Protein AF-A0A0G1UMA5-F1 (afdb_monomer_lite)

Structure (mmCIF, N/CA/C/O backbone):
data_AF-A0A0G1UMA5-F1
#
_entry.id   AF-A0A0G1UMA5-F1
#
loop_
_atom_site.group_PDB
_atom_site.id
_atom_site.type_symbol
_atom_site.label_atom_id
_atom_site.label_alt_id
_atom_site.label_comp_id
_atom_site.label_asym_id
_atom_site.label_entity_id
_atom_site.label_seq_id
_atom_site.pdbx_PDB_ins_code
_atom_site.Cartn_x
_atom_site.Cartn_y
_atom_site.Cartn_z
_atom_site.occupancy
_atom_site.B_iso_or_equiv
_atom_site.auth_seq_id
_atom_site.auth_comp_id
_atom_site.auth_asym_id
_atom_site.auth_atom_id
_atom_site.pdbx_PDB_model_num
ATOM 1 N N . MET A 1 1 ? 15.317 27.924 -27.117 1.00 41.06 1 MET A N 1
ATOM 2 C CA . MET A 1 1 ? 14.094 28.362 -26.403 1.00 41.06 1 MET A CA 1
ATOM 3 C C . MET A 1 1 ? 12.791 27.811 -27.018 1.00 41.06 1 MET A C 1
ATOM 5 O O . MET A 1 1 ? 11.734 28.338 -26.715 1.00 41.06 1 MET A O 1
ATOM 9 N N . ALA A 1 2 ? 12.830 26.722 -27.807 1.00 35.00 2 ALA A N 1
ATOM 10 C CA . ALA A 1 2 ? 11.660 26.178 -28.520 1.00 35.00 2 ALA A CA 1
ATOM 11 C C . ALA A 1 2 ? 11.118 24.842 -27.961 1.00 35.00 2 ALA A C 1
ATOM 13 O O . ALA A 1 2 ? 10.108 24.346 -28.437 1.00 35.00 2 ALA A O 1
ATOM 14 N N . MET A 1 3 ? 11.747 24.255 -26.933 1.00 29.28 3 MET A N 1
ATOM 15 C CA . MET A 1 3 ? 11.287 22.970 -26.385 1.00 29.28 3 MET A CA 1
ATOM 16 C C . MET A 1 3 ? 10.059 23.084 -25.473 1.00 29.28 3 MET A C 1
ATOM 18 O O . MET A 1 3 ? 9.336 22.110 -25.362 1.00 29.28 3 MET A O 1
ATOM 22 N N . ARG A 1 4 ? 9.771 24.233 -24.840 1.00 32.47 4 ARG A N 1
ATOM 23 C CA . ARG A 1 4 ? 8.642 24.334 -23.887 1.00 32.47 4 ARG A CA 1
ATOM 24 C C . ARG A 1 4 ? 7.258 24.186 -24.539 1.00 32.47 4 ARG A C 1
ATOM 26 O O . ARG A 1 4 ? 6.395 23.582 -23.924 1.00 32.47 4 ARG A O 1
ATOM 33 N N . GLY A 1 5 ? 7.069 24.661 -25.775 1.00 30.77 5 GLY A N 1
ATOM 34 C CA . GLY A 1 5 ? 5.764 24.600 -26.455 1.00 30.77 5 GLY A CA 1
ATOM 35 C C . GLY A 1 5 ? 5.345 23.188 -26.877 1.00 30.77 5 GLY A C 1
ATOM 36 O O . GLY A 1 5 ? 4.182 22.831 -26.739 1.00 30.77 5 GLY A O 1
ATOM 37 N N . TYR A 1 6 ? 6.306 22.359 -27.298 1.00 34.22 6 TYR A N 1
ATOM 38 C CA . TYR A 1 6 ? 6.036 20.989 -27.752 1.00 34.22 6 TYR A CA 1
ATOM 39 C C . TYR A 1 6 ? 5.605 20.070 -26.600 1.00 34.22 6 TYR A C 1
ATOM 41 O O . TYR A 1 6 ? 4.772 19.189 -26.783 1.00 34.22 6 TYR A O 1
ATOM 49 N N . TRP A 1 7 ? 6.136 20.301 -25.394 1.00 34.81 7 TRP A N 1
ATOM 50 C CA . TRP A 1 7 ? 5.717 19.571 -24.198 1.00 34.81 7 TRP A CA 1
ATOM 51 C C . TRP A 1 7 ? 4.289 19.938 -23.790 1.00 34.81 7 TRP A C 1
ATOM 53 O O . TRP A 1 7 ? 3.511 19.040 -23.491 1.00 34.81 7 TRP A O 1
ATOM 63 N N . ASP A 1 8 ? 3.913 21.217 -23.830 1.00 38.97 8 ASP A N 1
ATOM 64 C CA . ASP A 1 8 ? 2.574 21.657 -23.421 1.00 38.97 8 ASP A CA 1
ATOM 65 C C . ASP A 1 8 ? 1.468 21.200 -24.394 1.00 38.97 8 ASP A C 1
ATOM 67 O O . ASP A 1 8 ? 0.376 20.849 -23.945 1.00 38.97 8 ASP A O 1
ATOM 71 N N . GLU A 1 9 ? 1.736 21.143 -25.704 1.00 39.34 9 GLU A N 1
ATOM 72 C CA . GLU A 1 9 ? 0.816 20.552 -26.694 1.00 39.34 9 GLU A CA 1
ATOM 73 C C . GLU A 1 9 ? 0.732 19.026 -26.574 1.00 39.34 9 GLU A C 1
ATOM 75 O O . GLU A 1 9 ? -0.365 18.477 -26.536 1.00 39.34 9 GLU A O 1
ATOM 80 N N . PHE A 1 10 ? 1.866 18.341 -26.397 1.00 41.22 10 PHE A N 1
ATOM 81 C CA . PHE A 1 10 ? 1.908 16.892 -26.178 1.00 41.22 10 PHE A CA 1
ATOM 82 C C . PHE A 1 10 ? 1.135 16.463 -24.921 1.00 41.22 10 PHE A C 1
ATOM 84 O O . PHE A 1 10 ? 0.401 15.473 -24.943 1.00 41.22 10 PHE A O 1
ATOM 91 N N . TRP A 1 11 ? 1.245 17.233 -23.831 1.00 39.75 11 TRP A N 1
ATOM 92 C CA . TRP A 1 11 ? 0.445 17.015 -22.627 1.00 39.75 11 TRP A CA 1
ATOM 93 C C . TRP A 1 11 ? -1.041 17.254 -22.884 1.00 39.75 11 TRP A C 1
ATOM 95 O O . TRP A 1 11 ? -1.849 16.463 -22.413 1.00 39.75 11 TRP A O 1
ATOM 105 N N . ARG A 1 12 ? -1.427 18.289 -23.641 1.00 41.66 12 ARG A N 1
ATOM 106 C CA . ARG A 1 12 ? -2.840 18.545 -23.976 1.00 41.66 12 ARG A CA 1
ATOM 107 C C . ARG A 1 12 ? -3.457 17.427 -24.813 1.00 41.66 12 ARG A C 1
ATOM 109 O O . ARG A 1 12 ? -4.600 17.072 -24.545 1.00 41.66 12 ARG A O 1
ATOM 116 N N . GLU A 1 13 ? -2.711 16.846 -25.749 1.00 38.59 13 GLU A N 1
ATOM 117 C CA . GLU A 1 13 ? -3.180 15.732 -26.584 1.00 38.59 13 GLU A CA 1
ATOM 118 C C . GLU A 1 13 ? -3.369 14.445 -25.749 1.00 38.59 13 GLU A C 1
ATOM 120 O O . GLU A 1 13 ? -4.444 13.848 -25.765 1.00 38.59 13 GLU A O 1
ATOM 125 N N . LEU A 1 14 ? -2.392 14.082 -24.902 1.00 38.00 14 LEU A N 1
ATOM 126 C CA . LEU A 1 14 ? -2.496 12.955 -23.950 1.00 38.00 14 LEU A CA 1
ATOM 127 C C . LEU A 1 14 ? -3.600 13.154 -22.894 1.00 38.00 14 LEU A C 1
ATOM 129 O O . LEU A 1 14 ? -4.243 12.204 -22.450 1.00 38.00 14 LEU A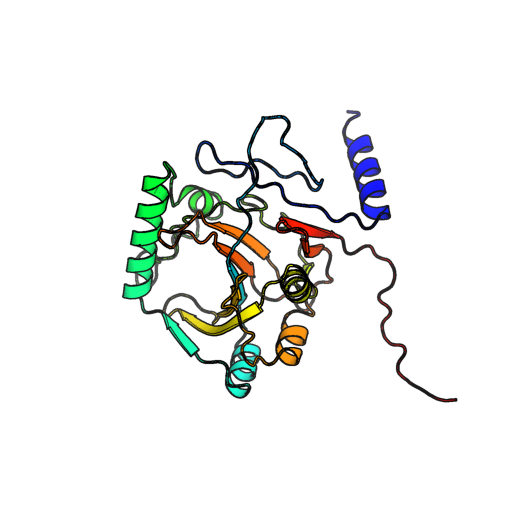 O 1
ATOM 133 N N . LEU A 1 15 ? -3.844 14.400 -22.481 1.00 40.75 15 LEU A N 1
ATOM 134 C CA . LEU A 1 15 ? -4.927 14.762 -21.565 1.00 40.75 15 LEU A CA 1
ATOM 135 C C . LEU A 1 15 ? -6.309 14.726 -22.232 1.00 40.75 15 LEU A C 1
ATOM 137 O O . LEU A 1 15 ? -7.307 14.708 -21.519 1.00 40.75 15 LEU A O 1
ATOM 141 N N . ARG A 1 16 ? -6.395 14.708 -23.567 1.00 37.47 16 ARG A N 1
ATOM 142 C CA . ARG A 1 16 ? -7.661 14.693 -24.312 1.00 37.47 16 ARG A CA 1
ATOM 143 C C . ARG A 1 16 ? -8.195 13.275 -24.552 1.00 37.47 16 ARG A C 1
ATOM 145 O O . ARG A 1 16 ? -9.399 13.109 -24.722 1.00 37.47 16 ARG A O 1
ATOM 152 N N . GLU A 1 17 ? -7.335 12.257 -24.498 1.00 39.19 17 GLU A N 1
ATOM 153 C CA . GLU A 1 17 ? -7.682 10.867 -24.847 1.00 39.19 17 GLU A CA 1
ATOM 154 C C . GLU A 1 17 ? -7.929 9.929 -23.648 1.00 39.19 17 GLU A C 1
ATOM 156 O O . GLU A 1 17 ? -8.165 8.735 -23.827 1.00 39.19 17 GLU A O 1
ATOM 161 N N . GLY A 1 18 ? -7.905 10.422 -22.403 1.00 38.03 18 GLY A N 1
ATOM 162 C CA . GLY A 1 18 ? -8.118 9.557 -21.229 1.00 38.03 18 GLY A CA 1
ATOM 163 C C . GLY A 1 18 ? -7.013 8.516 -21.039 1.00 38.03 18 GLY A C 1
ATOM 164 O O . GLY A 1 18 ? -7.257 7.450 -20.463 1.00 38.03 18 GLY A O 1
ATOM 165 N N . THR A 1 19 ? -5.813 8.817 -21.538 1.00 38.94 19 THR A N 1
ATOM 166 C CA . THR A 1 19 ? -4.725 7.859 -21.695 1.00 38.94 19 THR A CA 1
ATOM 167 C C . THR A 1 19 ? -4.301 7.281 -20.345 1.00 38.94 19 THR A C 1
ATOM 169 O O . THR A 1 19 ? -3.937 7.993 -19.408 1.00 38.94 19 THR A O 1
ATOM 172 N N . GLN A 1 20 ? -4.361 5.953 -20.238 1.00 42.09 20 GLN A N 1
ATOM 173 C CA . GLN A 1 20 ? -3.796 5.206 -19.119 1.00 42.09 20 GLN A CA 1
ATOM 174 C C . GLN A 1 20 ? -2.270 5.269 -19.231 1.00 42.09 20 GLN A C 1
ATOM 176 O O . GLN A 1 20 ? -1.679 4.664 -20.125 1.00 42.09 20 GLN A O 1
ATOM 181 N N . ALA A 1 21 ? -1.624 6.014 -18.339 1.00 41.72 21 ALA A N 1
ATOM 182 C CA . ALA A 1 21 ? -0.172 6.041 -18.262 1.00 41.72 21 ALA A CA 1
ATOM 183 C C . ALA A 1 21 ? 0.308 4.800 -17.515 1.00 41.72 21 ALA A C 1
ATOM 185 O O . ALA A 1 21 ? -0.122 4.597 -16.389 1.00 41.72 21 ALA A O 1
ATOM 186 N N . TYR A 1 22 ? 1.202 3.992 -18.083 1.00 42.97 22 TYR A N 1
ATOM 187 C CA . TYR A 1 22 ? 1.785 2.830 -17.403 1.00 42.97 22 TYR A CA 1
ATOM 188 C C . TYR A 1 22 ? 3.198 3.164 -16.925 1.00 42.97 22 TYR A C 1
ATOM 190 O O . TYR A 1 22 ? 4.028 3.609 -17.714 1.00 42.97 22 TYR A O 1
ATOM 198 N N . ALA A 1 23 ? 3.498 2.937 -15.648 1.00 43.22 23 ALA A N 1
ATOM 199 C CA . ALA A 1 23 ? 4.849 3.097 -15.136 1.00 43.22 23 ALA A CA 1
ATOM 200 C C . ALA A 1 23 ? 5.709 1.911 -15.551 1.00 43.22 23 ALA A C 1
ATOM 202 O O . ALA A 1 23 ? 5.567 0.793 -15.051 1.00 43.22 23 ALA A O 1
ATOM 203 N N . CYS A 1 24 ? 6.647 2.175 -16.453 1.00 43.06 24 CYS A N 1
ATOM 204 C CA . CYS A 1 24 ? 7.732 1.246 -16.686 1.00 43.06 24 CYS A CA 1
ATOM 205 C C . CYS A 1 24 ? 8.685 1.321 -15.503 1.00 43.06 24 CYS A C 1
ATOM 207 O O . CYS A 1 24 ? 9.240 2.359 -15.162 1.00 43.06 24 CYS A O 1
ATOM 209 N N . THR A 1 25 ? 8.859 0.201 -14.834 1.00 43.25 25 THR A N 1
ATOM 210 C CA . THR A 1 25 ? 9.910 0.083 -13.844 1.00 43.25 25 THR A CA 1
ATOM 211 C C . THR A 1 25 ? 11.198 -0.161 -14.590 1.00 43.25 25 THR A C 1
ATOM 213 O O . THR A 1 25 ? 11.277 -1.063 -15.399 1.00 43.25 25 THR A O 1
ATOM 216 N N . ALA A 1 26 ? 12.201 0.660 -14.350 1.00 37.38 26 ALA A N 1
ATOM 217 C CA . ALA A 1 26 ? 13.528 0.376 -14.847 1.00 37.38 26 ALA A CA 1
ATOM 218 C C . ALA A 1 26 ? 14.184 -0.684 -13.948 1.00 37.38 26 ALA A C 1
ATOM 220 O O . ALA A 1 26 ? 14.326 -0.463 -12.745 1.00 37.38 26 ALA A O 1
ATOM 221 N N . GLY A 1 27 ? 14.623 -1.795 -14.530 1.00 35.59 27 GLY A N 1
ATOM 222 C CA . GLY A 1 27 ? 15.672 -2.659 -14.024 1.00 35.59 27 GLY A CA 1
ATOM 223 C C . GLY A 1 27 ? 16.825 -1.830 -13.488 1.00 35.59 27 GLY A C 1
ATOM 224 O O . GLY A 1 27 ? 17.388 -0.950 -14.141 1.00 35.59 27 GLY A O 1
ATOM 225 N N . ILE A 1 28 ? 17.126 -2.069 -12.227 1.00 44.28 28 ILE A N 1
ATOM 226 C CA . ILE A 1 28 ? 17.985 -1.192 -11.468 1.00 44.28 28 ILE A CA 1
ATOM 227 C C . ILE A 1 28 ? 19.438 -1.644 -11.627 1.00 44.28 28 ILE A C 1
ATOM 229 O O . ILE A 1 28 ? 19.858 -2.616 -11.006 1.00 44.28 28 ILE A O 1
ATOM 233 N N . LYS A 1 29 ? 20.244 -0.875 -12.366 1.00 37.81 29 LYS A N 1
ATOM 234 C CA . LYS A 1 29 ? 21.693 -0.819 -12.125 1.00 37.81 29 LYS A CA 1
ATOM 235 C C . LYS A 1 29 ? 21.948 0.271 -11.073 1.00 37.81 29 LYS A C 1
ATOM 237 O O . LYS A 1 29 ? 21.843 1.457 -11.393 1.00 37.81 29 LYS A O 1
ATOM 242 N N . GLY A 1 30 ? 22.236 -0.125 -9.826 1.00 43.41 30 GLY A N 1
ATOM 243 C CA . GLY A 1 30 ? 22.705 0.781 -8.758 1.00 43.41 30 GLY A CA 1
ATOM 244 C C . GLY A 1 30 ? 21.654 1.436 -7.838 1.00 43.41 30 GLY A C 1
ATOM 245 O O . GLY A 1 30 ? 21.884 2.529 -7.340 1.00 43.41 30 GLY A O 1
ATOM 246 N N . GLY A 1 31 ? 20.504 0.812 -7.591 1.00 42.47 31 GLY A N 1
ATOM 247 C CA . GLY A 1 31 ? 19.516 1.252 -6.585 1.00 42.47 31 GLY A CA 1
ATOM 248 C C . GLY A 1 31 ? 18.479 2.320 -6.986 1.00 42.47 31 GLY A C 1
ATOM 249 O O . GLY A 1 31 ? 17.699 2.713 -6.127 1.00 42.47 31 GLY A O 1
ATOM 250 N N . VAL A 1 32 ? 18.429 2.805 -8.237 1.00 43.41 32 VAL A N 1
ATOM 251 C CA . VAL A 1 32 ? 17.548 3.929 -8.632 1.00 43.41 32 VAL A CA 1
ATOM 252 C C . VAL A 1 32 ? 16.628 3.572 -9.804 1.00 43.41 32 VAL A C 1
ATOM 254 O O . VAL A 1 32 ? 17.096 3.118 -10.849 1.00 43.41 32 VAL A O 1
ATOM 257 N N . ALA A 1 33 ? 15.321 3.817 -9.652 1.00 43.31 33 ALA A N 1
ATOM 258 C CA . ALA A 1 33 ? 14.341 3.697 -10.731 1.00 43.31 33 ALA A CA 1
ATOM 259 C C . ALA A 1 33 ? 14.545 4.803 -11.785 1.00 43.31 33 ALA A C 1
ATOM 261 O O . ALA A 1 33 ? 14.602 5.989 -11.455 1.00 43.31 33 ALA A O 1
ATOM 262 N N . ARG A 1 34 ? 14.674 4.406 -13.056 1.00 42.25 34 ARG A N 1
ATOM 263 C CA . ARG A 1 34 ? 15.037 5.285 -14.183 1.00 42.25 34 ARG A CA 1
ATOM 264 C C . ARG A 1 34 ? 13.887 5.711 -15.101 1.00 42.25 34 ARG A C 1
ATOM 266 O O . ARG A 1 34 ? 14.021 6.760 -15.722 1.00 42.25 34 ARG A O 1
ATOM 273 N N . CYS A 1 35 ? 12.765 4.983 -15.197 1.00 45.12 35 CYS A N 1
ATOM 274 C CA . CYS A 1 35 ? 11.644 5.479 -16.010 1.00 45.12 35 CYS A CA 1
ATOM 275 C C . CYS A 1 35 ? 10.779 6.449 -15.227 1.00 45.12 35 CYS A C 1
ATOM 277 O O . CYS A 1 35 ? 10.321 6.137 -14.131 1.00 45.12 35 CYS A O 1
ATOM 279 N N . ARG A 1 36 ? 10.489 7.584 -15.854 1.00 48.03 36 ARG A N 1
ATOM 280 C CA . ARG A 1 36 ? 9.455 8.531 -15.426 1.00 48.03 36 ARG A CA 1
ATOM 281 C C . ARG A 1 36 ? 8.390 8.731 -16.505 1.00 48.03 36 ARG A C 1
ATOM 283 O O . ARG A 1 36 ? 7.573 9.637 -16.394 1.00 48.03 36 ARG A O 1
ATOM 290 N N . ASN A 1 37 ? 8.429 7.929 -17.570 1.00 42.41 37 ASN A N 1
ATOM 291 C CA . ASN A 1 37 ? 7.566 8.148 -18.721 1.00 42.41 37 ASN A CA 1
ATOM 292 C C . ASN A 1 37 ? 6.161 7.628 -18.421 1.00 42.41 37 ASN A C 1
ATOM 294 O O . ASN A 1 37 ? 5.978 6.469 -18.060 1.00 42.41 37 ASN A O 1
ATOM 298 N N . LEU A 1 38 ? 5.178 8.507 -18.605 1.00 47.47 38 LEU A N 1
ATOM 299 C CA . LEU A 1 38 ? 3.746 8.239 -18.472 1.00 47.47 38 LEU A CA 1
ATOM 300 C C . LEU A 1 38 ? 3.157 7.605 -19.750 1.00 47.47 38 LEU A C 1
ATOM 302 O O . LEU A 1 38 ? 1.987 7.790 -20.063 1.00 47.47 38 LEU A O 1
ATOM 306 N N . ILE A 1 39 ? 3.972 6.864 -20.502 1.00 41.97 39 ILE A N 1
ATOM 307 C CA . ILE A 1 39 ? 3.606 6.236 -21.776 1.00 41.97 39 ILE A CA 1
ATOM 308 C C . ILE A 1 39 ? 3.816 4.727 -21.619 1.00 41.97 39 ILE A C 1
ATOM 310 O O . ILE A 1 39 ? 4.830 4.333 -21.037 1.00 41.97 39 ILE A O 1
ATOM 314 N N . PRO A 1 40 ? 2.923 3.864 -22.138 1.00 43.41 40 PRO A N 1
ATOM 315 C CA . PRO A 1 40 ? 3.197 2.434 -22.237 1.00 43.41 40 PRO A CA 1
ATOM 316 C C . PRO A 1 40 ? 4.467 2.191 -23.065 1.00 43.41 40 PRO A C 1
ATOM 318 O O . PRO A 1 40 ? 4.431 2.176 -24.292 1.00 43.41 40 PRO A O 1
ATOM 321 N N . CYS A 1 41 ? 5.617 2.001 -22.411 1.00 44.78 41 CYS A N 1
ATOM 322 C CA . CYS A 1 41 ? 6.821 1.566 -23.113 1.00 44.78 41 CYS A CA 1
ATOM 323 C C . CYS A 1 41 ? 6.756 0.044 -23.290 1.00 44.78 41 CYS A C 1
ATOM 325 O O . CYS A 1 41 ? 6.552 -0.699 -22.327 1.00 44.78 41 CYS A O 1
ATOM 327 N N . SER A 1 42 ? 6.925 -0.442 -24.518 1.00 45.34 42 SER A N 1
ATOM 328 C CA . SER A 1 42 ? 7.134 -1.868 -24.806 1.00 45.34 42 SER A CA 1
ATOM 329 C C . SER A 1 42 ? 8.523 -2.325 -24.339 1.00 45.34 42 SER A C 1
ATOM 331 O O . SER A 1 42 ? 8.654 -3.404 -23.767 1.00 45.34 42 SER A O 1
ATOM 333 N N . ALA A 1 43 ? 9.524 -1.456 -24.482 1.00 47.25 43 ALA A N 1
ATOM 334 C CA . ALA A 1 43 ? 10.866 -1.547 -23.916 1.00 47.25 43 ALA A CA 1
ATOM 335 C C . ALA A 1 43 ? 11.405 -0.128 -23.680 1.00 47.25 43 ALA A C 1
ATOM 337 O O . ALA A 1 43 ? 10.953 0.828 -24.316 1.00 47.25 43 ALA A O 1
ATOM 338 N N . HIS A 1 44 ? 12.356 0.032 -22.765 1.00 46.69 44 HIS A N 1
ATOM 339 C CA . HIS A 1 44 ? 13.039 1.310 -22.628 1.00 46.69 44 HIS A CA 1
ATOM 340 C C . HIS A 1 44 ? 14.027 1.541 -23.784 1.00 46.69 44 HIS A C 1
ATOM 342 O O . HIS A 1 44 ? 14.714 0.594 -24.171 1.00 46.69 44 HIS A O 1
ATOM 348 N N . PRO A 1 45 ? 14.197 2.789 -24.265 1.00 45.12 45 PRO A N 1
ATOM 349 C CA . PRO A 1 45 ? 15.235 3.127 -25.243 1.00 45.12 45 PRO A CA 1
ATOM 350 C C . PRO A 1 45 ? 16.660 2.775 -24.786 1.00 45.12 45 PRO A C 1
ATOM 352 O O . PRO A 1 45 ? 17.535 2.578 -25.619 1.00 45.12 45 PRO A O 1
ATOM 355 N N . ASP A 1 46 ? 16.895 2.680 -23.472 1.00 48.91 46 ASP A N 1
ATOM 356 C CA . ASP A 1 46 ? 18.181 2.297 -22.876 1.00 48.91 46 ASP A CA 1
ATOM 357 C C . ASP A 1 46 ? 18.304 0.785 -22.576 1.00 48.91 46 ASP A C 1
ATOM 359 O O . ASP A 1 46 ? 19.254 0.363 -21.921 1.00 48.91 46 ASP A O 1
ATOM 363 N N . GLY A 1 47 ? 17.350 -0.036 -23.041 1.00 51.41 47 GLY A N 1
ATOM 364 C CA . GLY A 1 47 ? 17.348 -1.493 -22.856 1.00 51.41 47 GLY A CA 1
ATOM 365 C C . GLY A 1 47 ? 16.981 -1.961 -21.443 1.00 51.41 47 GLY A C 1
ATOM 366 O O . GLY A 1 47 ? 17.082 -3.149 -21.138 1.00 51.41 47 GLY A O 1
ATOM 367 N N . THR A 1 48 ? 16.554 -1.053 -20.566 1.00 50.56 48 THR A N 1
ATOM 368 C CA . THR A 1 48 ? 16.243 -1.383 -19.176 1.00 50.56 48 THR A CA 1
ATOM 369 C C . THR A 1 48 ? 14.960 -2.239 -19.048 1.00 50.56 48 THR A C 1
ATOM 371 O O . THR A 1 48 ? 13.924 -1.867 -19.610 1.00 50.56 48 THR A O 1
ATOM 374 N N . PRO A 1 49 ? 14.979 -3.370 -18.302 1.00 51.03 49 PRO A N 1
ATOM 375 C CA . PRO A 1 49 ? 13.824 -4.272 -18.188 1.00 51.03 49 PRO A CA 1
ATOM 376 C C . PRO A 1 49 ? 12.727 -3.712 -17.272 1.00 51.03 49 PRO A C 1
ATOM 378 O O . PRO A 1 49 ? 13.039 -2.944 -16.373 1.00 51.03 49 PRO A O 1
ATOM 381 N N . LYS A 1 50 ? 11.465 -4.126 -17.470 1.00 58.59 50 LYS A N 1
ATOM 382 C CA . LYS A 1 50 ? 10.311 -3.758 -16.618 1.00 58.59 50 LYS A CA 1
ATOM 383 C C . LYS A 1 50 ? 10.405 -4.343 -15.199 1.00 58.59 50 LYS A C 1
ATOM 385 O O . LYS A 1 50 ? 11.141 -5.303 -14.972 1.00 58.59 50 LYS A O 1
ATOM 390 N N . ALA A 1 51 ? 9.585 -3.841 -14.267 1.00 63.38 51 ALA A N 1
ATOM 391 C CA . ALA A 1 51 ? 9.374 -4.530 -12.988 1.00 63.38 51 ALA A CA 1
ATOM 392 C C . ALA A 1 51 ? 8.779 -5.898 -13.268 1.00 63.38 51 ALA A C 1
ATOM 394 O O . ALA A 1 51 ? 7.939 -6.027 -14.166 1.00 63.38 51 ALA A O 1
ATOM 395 N N . PRO A 1 52 ? 9.140 -6.897 -12.456 1.00 69.50 52 PRO A N 1
ATOM 396 C CA . PRO A 1 52 ? 8.382 -8.126 -12.451 1.00 69.50 52 PRO A CA 1
ATOM 397 C C . PRO A 1 52 ? 6.917 -7.824 -12.103 1.00 69.50 52 PRO A C 1
ATOM 399 O O . PRO A 1 52 ? 6.615 -6.941 -11.302 1.00 69.50 52 PRO A O 1
ATOM 402 N N . ARG A 1 53 ? 5.990 -8.557 -12.719 1.00 80.56 53 ARG A N 1
ATOM 403 C CA . ARG A 1 53 ? 4.567 -8.459 -12.375 1.00 80.56 53 ARG A CA 1
ATOM 404 C C . ARG A 1 53 ? 4.346 -9.033 -10.973 1.00 80.56 53 ARG A C 1
ATOM 406 O O . ARG A 1 53 ? 4.971 -10.043 -10.655 1.00 80.56 53 ARG A O 1
ATOM 413 N N . PRO A 1 54 ? 3.474 -8.433 -10.145 1.00 86.00 54 PRO A N 1
ATOM 414 C CA . PRO A 1 54 ? 3.257 -8.929 -8.797 1.00 86.00 54 PRO A CA 1
ATOM 415 C C . PRO A 1 54 ? 2.464 -10.234 -8.804 1.00 86.00 54 PRO A C 1
ATOM 417 O O . PRO A 1 54 ? 1.488 -10.369 -9.540 1.00 86.00 54 PRO A O 1
ATOM 420 N N . ASP A 1 55 ? 2.819 -11.133 -7.895 1.00 88.75 55 ASP A N 1
ATOM 421 C CA . ASP A 1 55 ? 1.968 -12.244 -7.456 1.00 88.75 55 ASP A CA 1
ATOM 422 C C . ASP A 1 55 ? 1.096 -11.814 -6.265 1.00 88.75 55 ASP A C 1
ATOM 424 O O . ASP A 1 55 ? -0.015 -12.308 -6.060 1.00 88.75 55 ASP A O 1
ATOM 428 N N . ARG A 1 56 ? 1.591 -10.837 -5.489 1.00 91.06 56 ARG A N 1
ATOM 429 C CA . ARG A 1 56 ? 0.923 -10.271 -4.315 1.00 91.06 56 ARG A CA 1
ATOM 430 C C . ARG A 1 56 ? 0.997 -8.746 -4.315 1.00 91.06 56 ARG A C 1
ATOM 432 O O . ARG A 1 56 ? 2.049 -8.163 -4.575 1.00 91.06 56 ARG A O 1
ATOM 439 N N . VAL A 1 57 ? -0.100 -8.096 -3.938 1.00 92.94 57 VAL A N 1
ATOM 440 C CA . VAL A 1 57 ? -0.172 -6.646 -3.727 1.00 92.94 57 VAL A CA 1
ATOM 441 C C . VAL A 1 57 ? -0.574 -6.342 -2.286 1.00 92.94 57 VAL A C 1
ATOM 443 O O . VAL A 1 57 ? -1.589 -6.824 -1.794 1.00 92.94 57 VAL A O 1
ATOM 446 N N . LEU A 1 58 ? 0.220 -5.520 -1.603 1.00 93.88 58 LEU A N 1
ATOM 447 C CA . LEU A 1 58 ? -0.077 -4.997 -0.272 1.00 93.88 58 LEU A CA 1
ATOM 448 C C . LEU A 1 58 ? -0.532 -3.544 -0.388 1.00 93.88 58 LEU A C 1
ATOM 450 O O . LEU A 1 58 ? 0.298 -2.669 -0.626 1.00 93.88 58 LEU A O 1
ATOM 454 N N . LEU A 1 59 ? -1.815 -3.269 -0.172 1.00 95.00 59 LEU A N 1
ATOM 455 C CA . LEU A 1 59 ? -2.336 -1.903 -0.110 1.00 95.00 59 LEU A CA 1
ATOM 456 C C . LEU A 1 59 ? -2.378 -1.427 1.344 1.00 95.00 59 LEU A C 1
ATOM 458 O O . LEU A 1 59 ? -3.046 -2.034 2.178 1.00 95.00 59 LEU A O 1
ATOM 462 N N . LYS A 1 60 ? -1.647 -0.354 1.657 1.00 93.81 60 LYS A N 1
ATOM 463 C CA . LYS A 1 60 ? -1.470 0.166 3.018 1.00 93.81 60 LYS A CA 1
ATOM 464 C C . LYS A 1 60 ? -1.960 1.604 3.116 1.00 93.81 60 LYS A C 1
ATOM 466 O O . LYS A 1 60 ? -1.310 2.507 2.596 1.00 93.81 60 LYS A O 1
ATOM 471 N N . VAL A 1 61 ? -3.043 1.823 3.853 1.00 92.81 61 VAL A N 1
ATOM 472 C CA . VAL A 1 61 ? -3.678 3.137 4.021 1.00 92.81 61 VAL A CA 1
ATOM 473 C C . VAL A 1 61 ? -3.565 3.600 5.468 1.00 92.81 61 VAL A C 1
ATOM 475 O O . VAL A 1 61 ? -3.966 2.878 6.375 1.00 92.81 61 VAL A O 1
ATOM 478 N N . ASN A 1 62 ? -3.020 4.795 5.713 1.00 91.62 62 ASN A N 1
ATOM 479 C CA . ASN A 1 62 ? -3.026 5.387 7.055 1.00 91.62 62 ASN A CA 1
ATOM 480 C C . ASN A 1 62 ? -4.466 5.742 7.470 1.00 91.62 62 ASN A C 1
ATOM 482 O O . ASN A 1 62 ? -5.183 6.399 6.718 1.00 91.62 62 ASN A O 1
ATOM 486 N N . LEU A 1 63 ? -4.866 5.357 8.680 1.00 92.75 63 LEU A N 1
ATOM 487 C CA . LEU A 1 63 ? -6.196 5.615 9.228 1.00 92.75 63 LEU A CA 1
ATOM 488 C C . LEU A 1 63 ? -6.148 6.747 10.257 1.00 92.75 63 LEU A C 1
ATOM 490 O O . LEU A 1 63 ? -5.263 6.787 11.108 1.00 92.75 63 LEU A O 1
ATOM 494 N N . SER A 1 64 ? -7.122 7.658 10.218 1.00 92.25 64 SER A N 1
ATOM 495 C CA . SER A 1 64 ? -7.404 8.499 11.386 1.00 92.25 64 SER A CA 1
ATOM 496 C C . SER A 1 64 ? -8.063 7.653 12.480 1.00 92.25 64 SER A C 1
ATOM 498 O O . SER A 1 64 ? -8.567 6.565 12.198 1.00 92.25 64 SER A O 1
ATOM 500 N N . LYS A 1 65 ? -8.125 8.163 13.717 1.00 93.25 65 LYS A N 1
ATOM 501 C CA . LYS A 1 65 ? -8.822 7.468 14.810 1.00 93.25 65 LYS A CA 1
ATOM 502 C C . LYS A 1 65 ? -10.275 7.124 14.449 1.00 93.25 65 LYS A C 1
ATOM 504 O O . LYS A 1 65 ? -10.704 6.001 14.672 1.00 93.25 65 LYS A O 1
ATOM 509 N N . ALA A 1 66 ? -11.000 8.058 13.832 1.00 94.00 66 ALA A N 1
ATOM 510 C CA . ALA A 1 66 ? -12.386 7.829 13.425 1.00 94.00 66 ALA A CA 1
ATOM 511 C C . ALA A 1 66 ? -12.516 6.663 12.429 1.00 94.00 66 ALA A C 1
ATOM 513 O O . ALA A 1 66 ? -13.414 5.836 12.558 1.00 94.00 66 ALA A O 1
ATOM 514 N N . TRP A 1 67 ? -11.605 6.563 11.455 1.00 95.00 67 TRP A N 1
ATOM 515 C CA . TRP A 1 67 ? -11.594 5.450 10.504 1.00 95.00 67 TRP A CA 1
ATOM 516 C C . TRP A 1 67 ? -11.178 4.129 11.153 1.00 95.00 67 TRP A C 1
ATOM 518 O O . TRP A 1 67 ? -11.804 3.105 10.889 1.00 95.00 67 TRP A O 1
ATOM 528 N N . ASP A 1 68 ? -10.165 4.152 12.016 1.00 96.44 68 ASP A N 1
ATOM 529 C CA . ASP A 1 68 ? -9.729 2.983 12.784 1.00 96.44 68 ASP A CA 1
ATOM 530 C C . ASP A 1 68 ? -10.877 2.396 13.619 1.00 96.44 68 ASP A C 1
ATOM 532 O O . ASP A 1 68 ? -11.169 1.204 13.514 1.00 96.44 68 ASP A O 1
ATOM 536 N N . ASP A 1 69 ? -11.615 3.251 14.335 1.00 97.50 69 ASP A N 1
ATOM 537 C CA . ASP A 1 69 ? -12.779 2.856 15.131 1.00 97.50 69 ASP A CA 1
ATOM 538 C C . ASP A 1 69 ? -13.892 2.238 14.253 1.00 97.50 69 ASP A C 1
ATOM 540 O O . ASP A 1 69 ? -14.537 1.265 14.655 1.00 97.50 69 ASP A O 1
ATOM 544 N N . ARG A 1 70 ? -14.121 2.754 13.033 1.00 97.94 70 ARG A N 1
ATOM 545 C CA . ARG A 1 70 ? -15.108 2.187 12.089 1.00 97.94 70 ARG A CA 1
ATOM 546 C C . ARG A 1 70 ? -14.703 0.794 11.606 1.00 97.94 70 ARG A C 1
ATOM 548 O O . ARG A 1 70 ? -15.533 -0.112 11.619 1.00 97.94 70 ARG A O 1
ATOM 555 N N . PHE A 1 71 ? -13.442 0.595 11.219 1.00 97.75 71 PHE A N 1
ATOM 556 C CA . PHE A 1 71 ? -12.960 -0.724 10.791 1.00 97.75 71 PHE A CA 1
ATOM 557 C C . PHE A 1 71 ? -12.876 -1.720 11.951 1.00 97.75 71 PHE A C 1
ATOM 559 O O . PHE A 1 71 ? -13.115 -2.908 11.745 1.00 97.75 71 PHE A O 1
ATOM 566 N N . GLN A 1 72 ? -12.600 -1.251 13.170 1.00 97.81 72 GLN A N 1
ATOM 567 C CA . GLN A 1 72 ? -12.704 -2.071 14.374 1.00 97.81 72 GLN A CA 1
ATOM 568 C C . GLN A 1 72 ? -14.129 -2.588 14.579 1.00 97.81 72 GLN A C 1
ATOM 570 O O . GLN A 1 72 ? -14.317 -3.786 14.772 1.00 97.81 72 GLN A O 1
ATOM 575 N N . LYS A 1 73 ? -15.133 -1.705 14.504 1.00 98.00 73 LYS A N 1
ATOM 576 C CA . LYS A 1 73 ? -16.551 -2.087 14.618 1.00 98.00 73 LYS A CA 1
ATOM 577 C C . LYS A 1 73 ? -16.989 -3.046 13.511 1.00 98.00 73 LYS A C 1
ATOM 579 O O . LYS A 1 73 ? -17.817 -3.912 13.757 1.00 98.00 73 LYS A O 1
ATOM 584 N N . ALA A 1 74 ? -16.405 -2.923 12.321 1.00 97.50 74 ALA A N 1
ATOM 585 C CA . ALA A 1 74 ? -16.632 -3.837 11.203 1.00 97.50 74 ALA A CA 1
ATOM 586 C C . ALA A 1 74 ? -15.882 -5.183 11.328 1.00 97.50 74 ALA A C 1
ATOM 588 O O . ALA A 1 74 ? -15.881 -5.966 10.382 1.00 97.50 74 ALA A O 1
ATOM 589 N N . GLY A 1 75 ? -15.228 -5.453 12.464 1.00 97.19 75 GLY A N 1
ATOM 590 C CA . GLY A 1 75 ? -14.585 -6.736 12.751 1.00 97.19 75 GLY A CA 1
ATOM 591 C C . GLY A 1 75 ? -13.191 -6.915 12.147 1.00 97.19 75 GLY A C 1
ATOM 592 O O . GLY A 1 75 ? -12.674 -8.029 12.155 1.00 97.19 75 GLY A O 1
ATOM 593 N N . ILE A 1 76 ? -12.547 -5.855 11.639 1.00 98.00 76 ILE A N 1
ATOM 594 C CA . ILE A 1 76 ? -11.191 -5.984 11.088 1.00 98.00 76 ILE A CA 1
ATOM 595 C C . ILE A 1 76 ? -10.167 -6.115 12.228 1.00 98.00 76 ILE A C 1
ATOM 597 O O . ILE A 1 76 ? -10.067 -5.210 13.074 1.00 98.00 76 ILE A O 1
ATOM 601 N N . PRO A 1 77 ? -9.368 -7.200 12.256 1.00 97.44 77 PRO A N 1
ATOM 602 C CA . PRO A 1 77 ? -8.469 -7.492 13.366 1.00 97.44 77 PRO A CA 1
ATOM 603 C C . PRO A 1 77 ? -7.338 -6.468 13.467 1.00 97.44 77 PRO A C 1
ATOM 605 O O . PRO A 1 77 ? -6.858 -5.950 12.456 1.00 97.44 77 PRO A O 1
ATOM 608 N N . LEU A 1 78 ? -6.898 -6.198 14.698 1.00 96.56 78 LEU A N 1
ATOM 609 C CA . LEU A 1 78 ? -5.714 -5.391 14.979 1.00 96.56 78 LEU A CA 1
ATOM 610 C C . LEU A 1 78 ? -4.498 -6.303 15.135 1.00 96.56 78 LEU A C 1
ATOM 612 O O . LEU A 1 78 ? -4.476 -7.172 16.000 1.00 96.56 78 LEU A O 1
ATOM 616 N N . LEU A 1 79 ? -3.469 -6.060 14.335 1.00 95.00 79 LEU A N 1
ATOM 617 C CA . LEU A 1 79 ? -2.140 -6.615 14.521 1.00 95.00 79 LEU A CA 1
ATOM 618 C C . LEU A 1 79 ? -1.239 -5.545 15.124 1.00 95.00 79 LEU A C 1
ATOM 620 O O . LEU A 1 79 ? -1.133 -4.429 14.607 1.00 95.00 79 LEU A O 1
ATOM 624 N N . GLN A 1 80 ? -0.558 -5.906 16.203 1.00 92.12 80 GLN A N 1
ATOM 625 C CA . GLN A 1 80 ? 0.478 -5.073 16.793 1.00 92.12 80 GLN A CA 1
ATOM 626 C C . GLN A 1 80 ? 1.838 -5.496 16.255 1.00 92.12 80 GLN A C 1
ATOM 628 O O . GLN A 1 80 ? 2.186 -6.676 16.241 1.00 92.12 80 GLN A O 1
ATOM 633 N N . ARG A 1 81 ? 2.621 -4.519 15.798 1.00 88.50 81 ARG A N 1
ATOM 634 C CA . ARG A 1 81 ? 4.018 -4.733 15.434 1.00 88.50 81 ARG A CA 1
ATOM 635 C C . ARG A 1 81 ? 4.905 -4.275 16.577 1.00 88.50 81 ARG A C 1
ATOM 637 O O . ARG A 1 81 ? 4.973 -3.079 16.860 1.00 88.50 81 ARG A O 1
ATOM 644 N N . THR A 1 82 ? 5.595 -5.234 17.185 1.00 88.25 82 THR A N 1
ATOM 645 C CA . THR A 1 82 ? 6.589 -4.972 18.227 1.00 88.25 82 THR A CA 1
ATOM 646 C C . THR A 1 82 ? 7.890 -4.444 17.630 1.00 88.25 82 THR A C 1
ATOM 648 O O . THR A 1 82 ? 8.136 -4.569 16.423 1.00 88.25 82 THR A O 1
ATOM 651 N N . TRP A 1 83 ? 8.711 -3.825 18.476 1.00 83.94 83 TRP A N 1
ATOM 652 C CA . TRP A 1 83 ? 9.981 -3.232 18.066 1.00 83.94 83 TRP A CA 1
ATOM 653 C C . TRP A 1 83 ? 10.942 -4.298 17.534 1.00 83.94 83 TRP A C 1
ATOM 655 O O . TRP A 1 83 ? 11.518 -4.137 16.460 1.00 83.94 83 TRP A O 1
ATOM 665 N N . GLU A 1 84 ? 11.010 -5.438 18.218 1.00 87.19 84 GLU A N 1
ATOM 666 C CA . GLU A 1 84 ? 11.819 -6.607 17.864 1.00 87.19 84 GLU A CA 1
ATOM 667 C C . GLU A 1 84 ? 11.422 -7.132 16.485 1.00 87.19 84 GLU A C 1
ATOM 669 O O . GLU A 1 84 ? 12.271 -7.354 15.621 1.00 87.19 84 GLU A O 1
ATOM 674 N N . ARG A 1 85 ? 10.111 -7.242 16.218 1.00 86.19 85 ARG A N 1
ATOM 675 C CA . ARG A 1 85 ? 9.633 -7.671 14.901 1.00 86.19 85 ARG A CA 1
ATOM 676 C C . ARG A 1 85 ? 10.040 -6.690 13.804 1.00 86.19 85 ARG A C 1
ATOM 678 O O . ARG A 1 85 ? 10.317 -7.110 12.683 1.00 86.19 85 ARG A O 1
ATOM 685 N N . ALA A 1 86 ? 10.071 -5.391 14.091 1.00 82.44 86 ALA A N 1
ATOM 686 C CA . ALA A 1 86 ? 10.526 -4.398 13.124 1.00 82.44 86 ALA A CA 1
ATOM 687 C C . ALA A 1 86 ? 12.043 -4.425 12.906 1.00 82.44 86 ALA A C 1
ATOM 689 O O . ALA A 1 86 ? 12.475 -4.235 11.771 1.00 82.44 86 ALA A O 1
ATOM 690 N N . GLN A 1 87 ? 12.837 -4.693 13.945 1.00 83.50 87 GLN A N 1
ATOM 691 C CA . GLN A 1 87 ? 14.278 -4.919 13.811 1.00 83.50 87 GLN A CA 1
ATOM 692 C C . GLN A 1 87 ? 14.579 -6.153 12.959 1.00 83.50 87 GLN A C 1
ATOM 694 O O . GLN A 1 87 ? 15.401 -6.067 12.051 1.00 83.50 87 GLN A O 1
ATOM 699 N N . GLN A 1 88 ? 13.856 -7.253 13.173 1.00 84.75 88 GLN A N 1
ATOM 700 C CA . GLN A 1 88 ? 13.995 -8.451 12.349 1.00 84.75 88 GLN A CA 1
ATOM 701 C C . GLN A 1 88 ? 13.660 -8.163 10.880 1.00 84.75 88 GLN A C 1
ATOM 703 O O . GLN A 1 88 ? 14.471 -8.424 10.002 1.00 84.75 88 GLN A O 1
ATOM 708 N N . LEU A 1 89 ? 12.517 -7.519 10.611 1.00 81.94 89 LEU A N 1
ATOM 709 C CA . LEU A 1 89 ? 12.145 -7.132 9.245 1.00 81.94 89 LEU A CA 1
ATOM 710 C C . LEU A 1 89 ? 13.181 -6.202 8.592 1.00 81.94 89 LEU A C 1
ATOM 712 O O . LEU A 1 89 ? 13.387 -6.279 7.385 1.00 81.94 89 LEU A O 1
ATOM 716 N N . ARG A 1 90 ? 13.835 -5.322 9.365 1.00 82.69 90 ARG A N 1
ATOM 717 C CA . ARG A 1 90 ? 14.941 -4.495 8.860 1.00 82.69 90 ARG A CA 1
ATOM 718 C C . ARG A 1 90 ? 16.127 -5.359 8.452 1.00 82.69 90 ARG A C 1
ATOM 720 O O . ARG A 1 90 ? 16.668 -5.124 7.379 1.00 82.69 90 ARG A O 1
ATOM 727 N N . ALA A 1 91 ? 16.540 -6.302 9.296 1.00 83.50 91 ALA A N 1
ATOM 728 C CA . ALA A 1 91 ? 17.655 -7.196 9.001 1.00 83.50 91 ALA A CA 1
ATOM 729 C C . ALA A 1 91 ? 17.382 -7.995 7.718 1.00 83.50 91 ALA A C 1
ATOM 731 O O . ALA A 1 91 ? 18.187 -7.920 6.792 1.00 83.50 91 ALA A O 1
ATOM 732 N N . ASP A 1 92 ? 16.193 -8.600 7.610 1.00 81.12 92 ASP A N 1
ATOM 733 C CA . ASP A 1 92 ? 15.743 -9.316 6.409 1.00 81.12 92 ASP A CA 1
ATOM 734 C C . ASP A 1 92 ? 15.803 -8.408 5.167 1.00 81.12 92 ASP A C 1
ATOM 736 O O . ASP A 1 92 ? 16.206 -8.823 4.079 1.00 81.12 92 ASP A O 1
ATOM 740 N N . HIS A 1 93 ? 15.405 -7.138 5.317 1.00 78.75 93 HIS A N 1
ATOM 741 C CA . HIS A 1 93 ? 15.437 -6.183 4.218 1.00 78.75 93 HIS A CA 1
ATOM 742 C C . HIS A 1 93 ? 16.857 -5.800 3.788 1.00 78.75 93 HIS A C 1
ATOM 744 O O . HIS A 1 93 ? 17.131 -5.680 2.595 1.00 78.75 93 HIS A O 1
ATOM 750 N N . VAL A 1 94 ? 17.755 -5.582 4.749 1.00 82.06 94 VAL A N 1
ATOM 751 C CA . VAL A 1 94 ? 19.157 -5.248 4.476 1.00 82.06 94 VAL A CA 1
ATOM 752 C C . VAL A 1 94 ? 19.860 -6.423 3.809 1.00 82.06 94 VAL A C 1
ATOM 754 O O . VAL A 1 94 ? 20.534 -6.228 2.800 1.00 82.06 94 VAL A O 1
ATOM 757 N N . GLU A 1 95 ? 19.662 -7.632 4.330 1.00 82.75 95 GLU A N 1
ATOM 758 C CA . GLU A 1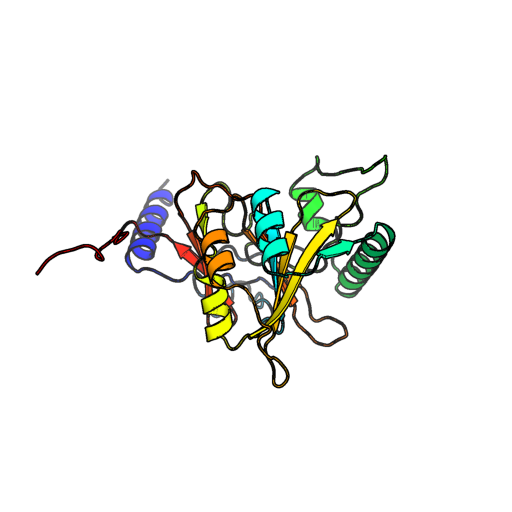 95 ? 20.232 -8.855 3.771 1.00 82.75 95 GLU A CA 1
ATOM 759 C C . GLU A 1 95 ? 19.744 -9.086 2.338 1.00 82.75 95 GLU A C 1
ATOM 761 O O . GLU A 1 95 ? 20.556 -9.225 1.423 1.00 82.75 95 GLU A O 1
ATOM 766 N N . SER A 1 96 ? 18.426 -9.041 2.121 1.00 77.06 96 SER A N 1
ATOM 767 C CA . SER A 1 96 ? 17.837 -9.226 0.795 1.00 77.06 96 SER A CA 1
ATOM 768 C C . SER A 1 96 ? 18.323 -8.166 -0.196 1.00 77.06 96 SER A C 1
ATOM 770 O O . SER A 1 96 ? 18.685 -8.507 -1.316 1.00 77.06 96 SER A O 1
ATOM 772 N N . ALA A 1 97 ? 18.415 -6.892 0.199 1.00 73.88 97 ALA A N 1
ATOM 773 C CA . ALA A 1 97 ? 18.986 -5.862 -0.667 1.00 73.88 97 ALA A CA 1
ATOM 774 C C . ALA A 1 97 ? 20.470 -6.132 -0.990 1.00 73.88 97 ALA A C 1
ATOM 776 O O . ALA A 1 97 ? 20.887 -5.959 -2.136 1.00 73.88 97 ALA A O 1
ATOM 777 N N . GLY A 1 98 ? 21.252 -6.594 -0.009 1.00 75.88 98 GLY A N 1
ATOM 778 C CA . GLY A 1 98 ? 22.664 -6.941 -0.174 1.00 75.88 98 GLY A CA 1
ATOM 779 C C . GLY A 1 98 ? 22.892 -8.088 -1.160 1.00 75.88 98 GLY A C 1
ATOM 780 O O . GLY A 1 98 ? 23.728 -7.958 -2.053 1.00 75.88 98 GLY A O 1
ATOM 781 N N . GLN A 1 99 ? 22.095 -9.160 -1.073 1.00 73.31 99 GLN A N 1
ATOM 782 C CA . GLN A 1 99 ? 22.120 -10.288 -2.022 1.00 73.31 99 GLN A CA 1
ATOM 783 C C . GLN A 1 99 ? 21.880 -9.846 -3.476 1.00 73.31 99 GLN A C 1
ATOM 785 O O . GLN A 1 99 ? 22.332 -10.495 -4.416 1.00 73.31 99 GLN A O 1
ATOM 790 N N . LEU A 1 100 ? 21.207 -8.711 -3.658 1.00 65.62 100 LEU A N 1
ATOM 791 C CA . LEU A 1 100 ? 20.856 -8.133 -4.953 1.00 65.62 100 LEU A CA 1
ATOM 792 C C . LEU A 1 100 ? 21.816 -7.017 -5.395 1.00 65.62 100 LEU A C 1
ATOM 794 O O . LEU A 1 100 ? 21.551 -6.324 -6.379 1.00 65.62 100 LEU A O 1
ATOM 798 N N . GLY A 1 101 ? 22.908 -6.791 -4.655 1.00 69.19 101 GLY A N 1
ATOM 799 C CA . GLY A 1 101 ? 23.866 -5.720 -4.931 1.00 69.19 101 GLY A CA 1
ATOM 800 C C . GLY A 1 101 ? 23.278 -4.315 -4.754 1.00 69.19 101 GLY A C 1
ATOM 801 O O . GLY A 1 101 ? 23.667 -3.382 -5.462 1.00 69.19 101 GLY A O 1
ATOM 802 N N . ARG A 1 102 ? 22.305 -4.148 -3.849 1.00 68.62 102 ARG A N 1
ATOM 803 C CA . ARG A 1 102 ? 21.600 -2.883 -3.598 1.00 68.62 102 ARG A CA 1
ATOM 804 C C . ARG A 1 102 ? 21.919 -2.304 -2.232 1.00 68.62 102 ARG A C 1
ATOM 806 O O . ARG A 1 102 ? 22.139 -3.010 -1.256 1.00 68.62 102 ARG A O 1
ATOM 813 N N . ASN A 1 103 ? 21.841 -0.979 -2.155 1.00 72.50 103 ASN A N 1
ATOM 814 C CA . ASN A 1 103 ? 21.852 -0.266 -0.888 1.00 72.50 103 ASN A CA 1
ATOM 815 C C . ASN A 1 103 ? 20.410 -0.103 -0.377 1.00 72.50 103 ASN A C 1
ATOM 817 O O . ASN A 1 103 ? 19.641 0.682 -0.934 1.00 72.50 103 ASN A O 1
ATOM 821 N N . ALA A 1 104 ? 20.081 -0.809 0.710 1.00 74.12 104 ALA A N 1
ATOM 822 C CA . ALA A 1 104 ? 18.760 -0.814 1.350 1.00 74.12 104 ALA A CA 1
ATOM 823 C C . ALA A 1 104 ? 18.273 0.566 1.838 1.00 74.12 104 ALA A C 1
ATOM 825 O O . ALA A 1 104 ? 17.102 0.727 2.178 1.00 74.12 104 ALA A O 1
ATOM 826 N N . PHE A 1 105 ? 19.160 1.563 1.893 1.00 73.88 105 PHE A N 1
ATOM 827 C CA . PHE A 1 105 ? 18.880 2.903 2.410 1.00 73.88 105 PHE A CA 1
ATOM 828 C C . PHE A 1 105 ? 18.894 3.991 1.327 1.00 73.88 105 PHE A C 1
ATOM 830 O O . PHE A 1 105 ? 18.523 5.129 1.613 1.00 73.88 105 PHE A O 1
ATOM 837 N N . ALA A 1 106 ? 19.293 3.667 0.088 1.00 66.81 106 ALA A N 1
ATOM 838 C CA . ALA A 1 106 ? 19.606 4.650 -0.958 1.00 66.81 106 ALA A CA 1
ATOM 839 C C . ALA A 1 106 ? 18.465 5.629 -1.276 1.00 66.81 106 ALA A C 1
ATOM 841 O O . ALA A 1 106 ? 18.707 6.813 -1.500 1.00 66.81 106 ALA A O 1
ATOM 842 N N . VAL A 1 107 ? 17.219 5.152 -1.294 1.00 60.16 107 VAL A N 1
ATOM 843 C CA . VAL A 1 107 ? 16.059 5.995 -1.623 1.00 60.16 107 VAL A CA 1
ATOM 844 C C . VAL A 1 107 ? 15.655 6.879 -0.439 1.00 60.16 107 VAL A C 1
ATOM 846 O O . VAL A 1 107 ? 15.283 8.040 -0.619 1.00 60.16 107 VAL A O 1
ATOM 849 N N . ARG A 1 108 ? 15.766 6.370 0.794 1.00 58.50 108 ARG A N 1
ATOM 850 C CA . ARG A 1 108 ? 15.304 7.087 1.991 1.00 58.50 108 ARG A CA 1
ATOM 851 C C . ARG A 1 108 ? 16.260 8.167 2.468 1.00 58.50 108 ARG A C 1
ATOM 853 O O . ARG A 1 108 ? 15.788 9.204 2.933 1.00 58.50 108 ARG A O 1
ATOM 860 N N . THR A 1 109 ? 17.568 7.969 2.308 1.00 52.94 109 THR A N 1
ATOM 861 C CA . THR A 1 109 ? 18.575 9.000 2.609 1.00 52.94 109 THR A CA 1
ATOM 862 C C . THR A 1 109 ? 18.425 10.226 1.707 1.00 52.94 109 THR A C 1
ATOM 864 O O . THR A 1 109 ? 18.663 11.344 2.153 1.00 52.94 109 THR A O 1
ATOM 867 N N . GLN A 1 110 ? 17.950 10.043 0.470 1.00 50.69 110 GLN A N 1
ATOM 868 C CA . GLN A 1 110 ? 17.709 11.131 -0.484 1.00 50.69 110 GLN A CA 1
ATOM 869 C C . GLN A 1 110 ? 16.377 11.866 -0.263 1.00 50.69 110 GLN A C 1
ATOM 871 O O . GLN A 1 110 ? 16.290 13.064 -0.516 1.00 50.69 110 GLN A O 1
ATOM 876 N N . GLN A 1 111 ? 15.330 11.176 0.203 1.00 49.28 111 GLN A N 1
ATOM 877 C CA . GLN A 1 111 ? 13.987 11.758 0.354 1.00 49.28 111 GLN A CA 1
ATOM 878 C C . GLN A 1 111 ? 13.771 12.536 1.660 1.00 49.28 111 GLN A C 1
ATOM 880 O O . GLN A 1 111 ? 12.831 13.326 1.753 1.00 49.28 111 GLN A O 1
ATOM 885 N N . SER A 1 112 ? 14.569 12.305 2.706 1.00 47.69 112 SER A N 1
ATOM 886 C CA . SER A 1 112 ? 14.426 13.031 3.975 1.00 47.69 112 SER A CA 1
ATOM 887 C C . SER A 1 112 ? 15.676 12.906 4.853 1.00 47.69 112 SER A C 1
ATOM 889 O O . SER A 1 112 ? 15.723 12.022 5.710 1.00 47.69 112 SER A O 1
ATOM 891 N N . PRO A 1 113 ? 16.631 13.847 4.760 1.00 46.00 113 PRO A N 1
ATOM 892 C CA . PRO A 1 113 ? 17.721 13.977 5.736 1.00 46.00 113 PRO A CA 1
ATOM 893 C C . PRO A 1 113 ? 17.206 14.142 7.181 1.00 46.00 113 PRO A C 1
ATOM 895 O O . PRO A 1 113 ? 17.864 13.766 8.142 1.00 46.00 113 PRO A O 1
ATOM 898 N N . GLN A 1 114 ? 15.980 14.657 7.336 1.00 43.38 114 GLN A N 1
ATOM 899 C CA . GLN A 1 114 ? 15.289 14.879 8.614 1.00 43.38 114 GLN A CA 1
ATOM 900 C C . GLN A 1 114 ? 14.514 13.646 9.127 1.00 43.38 114 GLN A C 1
ATOM 902 O O . GLN A 1 114 ? 13.869 13.715 10.172 1.00 43.38 114 GLN A O 1
ATOM 907 N N . ARG A 1 115 ? 14.547 12.505 8.417 1.00 49.50 115 ARG A N 1
ATOM 908 C CA . ARG A 1 115 ? 13.933 11.232 8.851 1.00 49.50 115 ARG A CA 1
ATOM 909 C C . ARG A 1 115 ? 14.938 10.242 9.446 1.00 49.50 115 ARG A C 1
ATOM 911 O O . ARG A 1 115 ? 14.672 9.037 9.465 1.00 49.50 115 ARG A O 1
ATOM 918 N N . ASN A 1 116 ? 15.987 10.749 10.087 1.00 50.66 116 ASN A N 1
ATOM 919 C CA . ASN A 1 116 ? 16.595 10.057 11.226 1.00 50.66 116 ASN A CA 1
ATOM 920 C C . ASN A 1 116 ? 15.605 10.100 12.401 1.00 50.66 116 ASN A C 1
ATOM 922 O O . ASN A 1 116 ? 15.855 10.710 13.435 1.00 50.66 116 ASN A O 1
ATOM 926 N N . GLN A 1 117 ? 14.412 9.530 12.194 1.00 56.00 117 GLN A N 1
ATOM 927 C CA . GLN A 1 117 ? 13.418 9.386 13.239 1.00 56.00 117 GLN A CA 1
ATOM 928 C C . GLN A 1 117 ? 14.030 8.430 14.245 1.00 56.00 117 GLN A C 1
ATOM 930 O O . GLN A 1 117 ? 14.173 7.237 13.970 1.00 56.00 117 GLN A O 1
ATOM 935 N N . THR A 1 118 ? 14.436 8.985 15.377 1.00 62.31 118 THR A N 1
ATOM 936 C CA . THR A 1 118 ? 14.704 8.202 16.561 1.00 62.31 118 THR A CA 1
ATOM 937 C C . THR A 1 118 ? 13.403 8.086 17.341 1.00 62.31 118 THR A C 1
ATOM 939 O O . THR A 1 118 ? 12.626 9.035 17.448 1.00 62.31 118 THR A O 1
ATOM 942 N N . PHE A 1 119 ? 13.123 6.898 17.850 1.00 60.94 119 PHE A N 1
ATOM 943 C CA . PHE A 1 119 ? 12.092 6.697 18.852 1.00 60.94 119 PHE A CA 1
ATOM 944 C C . PHE A 1 119 ? 12.816 6.336 20.139 1.00 60.94 119 PHE A C 1
ATOM 946 O O . PHE A 1 119 ? 13.597 5.390 20.154 1.00 60.94 119 PHE A O 1
ATOM 953 N N . GLN A 1 120 ? 12.628 7.149 21.182 1.00 68.62 120 GLN A N 1
ATOM 954 C CA . GLN A 1 120 ? 13.346 6.997 22.455 1.00 68.62 120 GLN A CA 1
ATOM 955 C C . GLN A 1 120 ? 14.881 6.942 22.281 1.00 68.62 120 GLN A C 1
ATOM 957 O O . GLN A 1 120 ? 15.569 6.170 22.939 1.00 68.62 120 GLN A O 1
ATOM 962 N N . GLY A 1 121 ? 15.427 7.743 21.358 1.00 67.44 121 GLY A N 1
ATOM 963 C CA . GLY A 1 121 ? 16.871 7.801 21.097 1.00 67.44 121 GLY A CA 1
ATOM 964 C C . GLY A 1 121 ? 17.431 6.686 20.203 1.00 67.44 121 GLY A C 1
ATOM 965 O O . GLY A 1 121 ? 18.611 6.732 19.876 1.00 67.44 121 GLY A O 1
ATOM 966 N N . GLN A 1 122 ? 16.612 5.730 19.745 1.00 67.56 122 GLN A N 1
ATOM 967 C CA . GLN A 1 122 ? 17.034 4.652 18.839 1.00 67.56 122 GLN A CA 1
ATOM 968 C C . GLN A 1 122 ? 16.503 4.857 17.418 1.00 67.56 122 GLN A C 1
ATOM 970 O O . GLN A 1 122 ? 15.351 5.252 17.249 1.00 67.56 122 GLN A O 1
ATOM 975 N N . GLU A 1 123 ? 17.302 4.557 16.387 1.00 70.25 123 GLU A N 1
ATOM 976 C CA . GLU A 1 123 ? 16.840 4.609 14.992 1.00 70.25 123 GLU A CA 1
ATOM 977 C C . GLU A 1 123 ? 15.601 3.735 14.765 1.00 70.25 123 GLU A C 1
ATOM 979 O O . GLU A 1 123 ? 15.577 2.554 15.113 1.00 70.25 123 GLU A O 1
ATOM 984 N N . VAL A 1 124 ? 14.585 4.292 14.100 1.00 69.12 124 VAL A N 1
ATOM 985 C CA . VAL A 1 124 ? 13.400 3.525 13.711 1.00 69.12 124 VAL A CA 1
ATOM 986 C C . VAL A 1 124 ? 13.796 2.413 12.720 1.00 69.12 124 VAL A C 1
ATOM 988 O O . VAL A 1 124 ? 14.332 2.704 11.643 1.00 69.12 124 VAL A O 1
ATOM 991 N N . PRO A 1 125 ? 13.481 1.133 13.010 1.00 60.47 125 PRO A N 1
ATOM 992 C CA . PRO A 1 125 ? 13.952 0.014 12.197 1.00 60.47 125 PRO A CA 1
ATOM 993 C C . PRO A 1 125 ? 13.425 0.014 10.755 1.00 60.47 125 PRO A C 1
ATOM 995 O O . PRO A 1 125 ? 14.091 -0.476 9.854 1.00 60.47 125 PRO A O 1
ATOM 998 N N . GLU A 1 126 ? 12.269 0.631 10.495 1.00 63.78 126 GLU A N 1
ATOM 999 C CA . GLU A 1 126 ? 11.574 0.598 9.196 1.00 63.78 126 GLU A CA 1
ATOM 1000 C C . GLU A 1 126 ? 12.248 1.407 8.063 1.00 63.78 126 GLU A C 1
ATOM 1002 O O . GLU A 1 126 ? 11.577 1.707 7.077 1.00 63.78 126 GLU A O 1
ATOM 1007 N N . ASN A 1 127 ? 13.517 1.810 8.198 1.00 67.50 127 ASN A N 1
ATOM 1008 C CA . ASN A 1 127 ? 14.253 2.637 7.228 1.00 67.50 127 ASN A CA 1
ATOM 1009 C C . ASN A 1 127 ? 14.998 1.852 6.133 1.00 67.50 127 ASN A C 1
ATOM 1011 O O . ASN A 1 127 ? 15.555 2.483 5.241 1.00 67.50 127 ASN A O 1
ATOM 1015 N N . ALA A 1 128 ? 14.986 0.520 6.177 1.00 65.25 128 ALA A N 1
ATOM 1016 C CA . ALA A 1 128 ? 15.505 -0.325 5.103 1.00 65.25 128 ALA A CA 1
ATOM 1017 C C . ALA A 1 128 ? 14.376 -0.753 4.153 1.00 65.25 128 ALA A C 1
ATOM 1019 O O . ALA A 1 128 ? 13.330 -1.230 4.608 1.00 65.25 128 ALA A O 1
ATOM 1020 N N . ASP A 1 129 ? 14.606 -0.628 2.848 1.00 69.12 129 ASP A N 1
ATOM 1021 C CA . ASP A 1 129 ? 13.707 -1.097 1.794 1.00 69.12 129 ASP A CA 1
ATOM 1022 C C . ASP A 1 129 ? 14.424 -2.113 0.890 1.00 69.12 129 ASP A C 1
ATOM 1024 O O . ASP A 1 129 ? 15.583 -1.936 0.522 1.00 69.12 129 ASP A O 1
ATOM 1028 N N . THR A 1 130 ? 13.714 -3.176 0.508 1.00 64.44 130 THR A N 1
ATOM 1029 C CA . THR A 1 130 ? 14.174 -4.180 -0.475 1.00 64.44 130 THR A CA 1
ATOM 1030 C C . THR A 1 130 ? 13.708 -3.890 -1.895 1.00 64.44 130 THR A C 1
ATOM 1032 O O . THR A 1 130 ? 14.213 -4.477 -2.853 1.00 64.44 130 THR A O 1
ATOM 1035 N N . GLY A 1 131 ? 12.701 -3.027 -2.030 1.00 68.19 131 GLY A N 1
ATOM 1036 C CA . GLY A 1 131 ? 12.000 -2.800 -3.282 1.00 68.19 131 GLY A CA 1
ATOM 1037 C C . GLY A 1 131 ? 12.498 -1.614 -4.088 1.00 68.19 131 GLY A C 1
ATOM 1038 O O . GLY A 1 131 ? 13.230 -0.748 -3.618 1.00 68.19 131 GLY A O 1
ATOM 1039 N N . CYS A 1 132 ? 12.019 -1.568 -5.321 1.00 70.75 132 CYS A N 1
ATOM 1040 C CA . CYS A 1 132 ? 12.216 -0.496 -6.278 1.00 70.75 132 CYS A CA 1
ATOM 1041 C C . CYS A 1 132 ? 10.970 0.394 -6.299 1.00 70.75 132 CYS A C 1
ATOM 1043 O O . CYS A 1 132 ? 9.867 -0.137 -6.449 1.00 70.75 132 CYS A O 1
ATOM 1045 N N . PRO A 1 133 ? 11.081 1.726 -6.218 1.00 70.44 133 PRO A N 1
ATOM 1046 C CA . PRO A 1 133 ? 9.918 2.579 -6.399 1.00 70.44 133 PRO A CA 1
ATOM 1047 C C . PRO A 1 133 ? 9.456 2.537 -7.865 1.00 70.44 133 PRO A C 1
ATOM 1049 O O . PRO A 1 133 ? 10.219 2.846 -8.778 1.00 70.44 133 PRO A O 1
ATOM 1052 N N . VAL A 1 134 ? 8.196 2.167 -8.093 1.00 72.19 134 VAL A N 1
ATOM 1053 C CA . VAL A 1 134 ? 7.594 1.998 -9.428 1.00 72.19 134 VAL A CA 1
ATOM 1054 C C . VAL A 1 134 ? 7.513 3.317 -10.190 1.00 72.19 134 VAL A C 1
ATOM 1056 O O . VAL A 1 134 ? 7.804 3.358 -11.378 1.00 72.19 134 VAL A O 1
ATOM 1059 N N . PHE A 1 135 ? 7.189 4.399 -9.484 1.00 67.25 135 PHE A N 1
ATOM 1060 C CA . PHE A 1 135 ? 7.106 5.757 -10.028 1.00 67.25 135 PHE A CA 1
ATOM 1061 C C . PHE A 1 135 ? 8.342 6.608 -9.663 1.00 67.25 135 PHE A C 1
ATOM 1063 O O . PHE A 1 135 ? 8.305 7.835 -9.676 1.00 67.25 135 PHE A O 1
ATOM 1070 N N . GLY A 1 136 ? 9.455 5.962 -9.293 1.00 63.00 136 GLY A N 1
ATOM 1071 C CA . GLY A 1 136 ? 10.646 6.647 -8.791 1.00 63.00 136 GLY A CA 1
ATOM 1072 C C . GLY A 1 136 ? 10.478 7.272 -7.402 1.00 63.00 136 GLY A C 1
ATOM 1073 O O . GLY A 1 136 ? 9.448 7.138 -6.742 1.00 63.00 136 GLY A O 1
ATOM 1074 N N . ASN A 1 137 ? 11.521 7.968 -6.941 1.00 58.78 137 ASN A N 1
ATOM 1075 C CA . ASN A 1 137 ? 11.593 8.538 -5.587 1.00 58.78 137 ASN A CA 1
ATOM 1076 C C . ASN A 1 137 ? 10.559 9.652 -5.328 1.00 58.78 137 ASN A C 1
ATOM 1078 O O . ASN A 1 137 ? 10.487 10.176 -4.222 1.00 58.78 137 ASN A O 1
ATOM 1082 N N . GLU A 1 138 ? 9.791 10.062 -6.328 1.00 57.88 138 GLU A N 1
ATOM 1083 C CA . GLU A 1 138 ? 8.807 11.137 -6.202 1.00 57.88 138 GLU A CA 1
ATOM 1084 C C . GLU A 1 138 ? 7.366 10.595 -6.104 1.00 57.88 138 GLU A C 1
ATOM 1086 O O . GLU A 1 138 ? 6.435 11.379 -5.934 1.00 57.88 138 GLU A O 1
ATOM 1091 N N . GLY A 1 139 ? 7.183 9.265 -6.145 1.00 60.16 139 GLY A N 1
ATOM 1092 C CA . GLY A 1 139 ? 5.873 8.615 -6.058 1.00 60.16 139 GLY A CA 1
ATOM 1093 C C . GLY A 1 139 ? 5.003 8.878 -7.288 1.00 60.16 139 GLY A C 1
ATOM 1094 O O . GLY A 1 139 ? 5.504 9.274 -8.338 1.00 60.16 139 GLY A O 1
ATOM 1095 N N . VAL A 1 140 ? 3.688 8.652 -7.169 1.00 58.00 140 VAL A N 1
ATOM 1096 C CA . VAL A 1 140 ? 2.728 8.818 -8.281 1.00 58.00 140 VAL A CA 1
ATOM 1097 C C . VAL A 1 140 ? 2.777 10.223 -8.905 1.00 58.00 140 VAL A C 1
ATOM 1099 O O . VAL A 1 140 ? 2.488 10.331 -10.089 1.00 58.00 140 VAL A O 1
ATOM 1102 N N . THR A 1 141 ? 3.220 11.264 -8.181 1.00 54.19 141 THR A N 1
ATOM 1103 C CA . THR A 1 141 ? 3.575 12.587 -8.738 1.00 54.19 141 THR A CA 1
ATOM 1104 C C . THR A 1 141 ? 4.328 13.451 -7.717 1.00 54.19 141 THR A C 1
ATOM 1106 O O . THR A 1 141 ? 3.883 13.585 -6.576 1.00 54.19 141 THR A O 1
ATOM 1109 N N . LYS A 1 142 ? 5.374 14.167 -8.151 1.00 45.62 142 LYS A N 1
ATOM 1110 C CA . LYS A 1 142 ? 5.971 15.282 -7.399 1.00 45.62 142 LYS A CA 1
ATOM 1111 C C . LYS A 1 142 ? 5.016 16.480 -7.363 1.00 45.62 142 LYS A C 1
ATOM 1113 O O . LYS A 1 142 ? 4.624 16.980 -8.411 1.00 45.62 142 LYS A O 1
ATOM 1118 N N . GLY A 1 143 ? 4.707 16.992 -6.172 1.00 43.28 143 GLY A N 1
ATOM 1119 C CA . GLY A 1 143 ? 4.142 18.340 -6.004 1.00 43.28 143 GLY A CA 1
ATOM 1120 C C . GLY A 1 143 ? 2.667 18.520 -6.372 1.00 43.28 143 GLY A C 1
ATOM 1121 O O . GLY A 1 143 ? 2.187 19.648 -6.321 1.00 43.28 143 GLY A O 1
ATOM 1122 N N . VAL A 1 144 ? 1.941 17.446 -6.690 1.00 50.69 144 VAL A N 1
ATOM 1123 C CA . VAL A 1 144 ? 0.490 17.510 -6.899 1.00 50.69 144 VAL A CA 1
ATOM 1124 C C . VAL A 1 144 ? -0.196 16.755 -5.769 1.00 50.69 144 VAL A C 1
ATOM 1126 O O . VAL A 1 144 ? 0.110 15.592 -5.527 1.00 50.69 144 VAL A O 1
ATOM 1129 N N . SER A 1 145 ? -1.077 17.421 -5.027 1.00 51.41 145 SER A N 1
ATOM 1130 C CA . SER A 1 145 ? -2.037 16.772 -4.133 1.00 51.41 145 SER A CA 1
ATOM 1131 C C . SER A 1 145 ? -3.200 16.226 -4.965 1.00 51.41 145 SER A C 1
ATOM 1133 O O . SER A 1 145 ? -3.475 16.728 -6.052 1.00 51.41 145 SER A O 1
ATOM 1135 N N . GLY A 1 146 ? -3.884 15.186 -4.482 1.00 58.31 146 GLY A N 1
ATOM 1136 C CA . GLY A 1 146 ? -5.082 14.693 -5.165 1.00 58.31 146 GLY A CA 1
ATOM 1137 C C . GLY A 1 146 ? -4.968 13.301 -5.785 1.00 58.31 146 GLY A C 1
ATOM 1138 O O . GLY A 1 146 ? -5.561 13.067 -6.836 1.00 58.31 146 GLY A O 1
ATOM 1139 N N . GLN A 1 147 ? -4.197 12.376 -5.197 1.00 74.75 147 GLN A N 1
ATOM 1140 C CA . GLN A 1 147 ? -4.181 10.987 -5.677 1.00 74.75 147 GLN A CA 1
ATOM 1141 C C . GLN A 1 147 ? -5.386 10.213 -5.135 1.00 74.75 147 GLN A C 1
ATOM 1143 O O . GLN A 1 147 ? -5.537 10.075 -3.921 1.00 74.75 147 GLN A O 1
ATOM 1148 N N . SER A 1 148 ? -6.208 9.657 -6.022 1.00 82.38 148 SER A N 1
ATOM 1149 C CA . SER A 1 148 ? -7.320 8.766 -5.691 1.00 82.38 148 SER A CA 1
ATOM 1150 C C . SER A 1 148 ? -6.940 7.296 -5.875 1.00 82.38 148 SER A C 1
ATOM 1152 O O . SER A 1 148 ? -6.182 6.929 -6.774 1.00 82.38 148 SER A O 1
ATOM 1154 N N . LEU A 1 149 ? -7.527 6.444 -5.034 1.00 86.12 149 LEU A N 1
ATOM 1155 C CA . LEU A 1 149 ? -7.421 4.980 -5.097 1.00 86.12 149 LEU A CA 1
ATOM 1156 C C . LEU A 1 149 ? -8.767 4.318 -5.419 1.00 86.12 149 LEU A C 1
ATOM 1158 O O . LEU A 1 149 ? -8.899 3.099 -5.334 1.00 86.12 149 LEU A O 1
ATOM 1162 N N . SER A 1 150 ? -9.779 5.116 -5.765 1.00 84.38 150 SER A N 1
ATOM 1163 C CA . SER A 1 150 ? -11.176 4.682 -5.905 1.00 84.38 150 SER A CA 1
ATOM 1164 C C . SER A 1 150 ? -11.377 3.500 -6.861 1.00 84.38 150 SER A C 1
ATOM 1166 O O . SER A 1 150 ? -12.280 2.691 -6.654 1.00 84.38 150 SER A O 1
ATOM 1168 N N . LYS A 1 151 ? -10.518 3.364 -7.880 1.00 84.31 151 LYS A N 1
ATOM 1169 C CA . LYS A 1 151 ? -10.562 2.269 -8.862 1.00 84.31 151 LYS A CA 1
ATOM 1170 C C . LYS A 1 151 ? -9.523 1.169 -8.626 1.00 84.31 151 LYS A C 1
ATOM 1172 O O . LYS A 1 151 ? -9.640 0.103 -9.215 1.00 84.31 151 LYS A O 1
ATOM 1177 N N . THR A 1 152 ? -8.550 1.370 -7.735 1.00 88.00 152 THR A N 1
ATOM 1178 C CA . THR A 1 152 ? -7.400 0.463 -7.592 1.00 88.00 152 THR A CA 1
ATOM 1179 C C . THR A 1 152 ? -7.798 -0.945 -7.135 1.00 88.00 152 THR A C 1
ATOM 1181 O O . THR A 1 152 ? -7.243 -1.926 -7.618 1.00 88.00 152 THR A O 1
ATOM 1184 N N . SER A 1 153 ? -8.762 -1.086 -6.219 1.00 89.12 153 SER A N 1
ATOM 1185 C CA . SER A 1 153 ? -9.210 -2.418 -5.775 1.00 89.12 153 SER A CA 1
ATOM 1186 C C . SER A 1 153 ? -9.981 -3.176 -6.856 1.00 89.12 153 SER A C 1
ATOM 1188 O O . SER A 1 153 ? -9.860 -4.396 -6.943 1.00 89.12 153 SER A O 1
ATOM 1190 N N . TRP A 1 154 ? -10.749 -2.464 -7.684 1.00 87.06 154 TRP A N 1
ATOM 1191 C CA . TRP A 1 154 ? -11.463 -3.039 -8.826 1.00 87.06 154 TRP A CA 1
ATOM 1192 C C . TRP A 1 154 ? -10.492 -3.511 -9.899 1.00 87.06 154 TRP A C 1
ATOM 1194 O O . TRP A 1 154 ? -10.535 -4.666 -10.295 1.00 87.06 154 TRP A O 1
ATOM 1204 N N . ASP A 1 155 ? -9.531 -2.663 -10.246 1.00 87.31 155 ASP A N 1
ATOM 1205 C CA . ASP A 1 155 ? -8.446 -2.976 -11.170 1.00 87.31 155 ASP A CA 1
ATOM 1206 C C . ASP A 1 155 ? -7.677 -4.253 -10.784 1.00 87.31 155 ASP A C 1
ATOM 1208 O O . ASP A 1 155 ? -7.399 -5.115 -11.620 1.00 87.31 155 ASP A O 1
ATOM 1212 N N . LEU A 1 156 ? -7.358 -4.415 -9.494 1.00 91.06 156 LEU A N 1
ATOM 1213 C CA . LEU A 1 156 ? -6.717 -5.630 -8.988 1.00 91.06 156 LEU A CA 1
ATOM 1214 C C . LEU A 1 156 ? -7.626 -6.854 -9.159 1.00 91.06 156 LEU A C 1
ATOM 1216 O O . LEU A 1 156 ? -7.164 -7.907 -9.606 1.00 91.06 156 LEU A O 1
ATOM 1220 N N . ARG A 1 157 ? -8.917 -6.722 -8.838 1.00 90.38 157 ARG A N 1
ATOM 1221 C CA . ARG A 1 157 ? -9.901 -7.800 -8.994 1.00 90.38 157 ARG A CA 1
ATOM 1222 C C . ARG A 1 157 ? -10.052 -8.229 -10.455 1.00 90.38 157 ARG A C 1
ATOM 1224 O O . ARG A 1 157 ? -10.068 -9.434 -10.719 1.00 90.38 157 ARG A O 1
ATOM 1231 N N . ASP A 1 158 ? -10.107 -7.268 -11.373 1.00 87.44 158 ASP A N 1
ATOM 1232 C CA . ASP A 1 158 ? -10.208 -7.483 -12.822 1.00 87.44 158 ASP A CA 1
ATOM 1233 C C . ASP A 1 158 ? -8.941 -8.148 -13.376 1.00 87.44 158 ASP A C 1
ATOM 1235 O O . ASP A 1 158 ? -9.007 -9.031 -14.228 1.00 87.44 158 ASP A O 1
ATOM 1239 N N . ALA A 1 159 ? -7.773 -7.819 -12.814 1.00 86.44 159 ALA A N 1
ATOM 1240 C CA . ALA A 1 159 ? -6.507 -8.481 -13.123 1.00 86.44 159 ALA A CA 1
ATOM 1241 C C . ALA A 1 159 ? -6.364 -9.897 -12.514 1.00 86.44 159 ALA A C 1
ATOM 1243 O O . ALA A 1 159 ? -5.315 -10.543 -12.673 1.00 86.44 159 ALA A O 1
ATOM 1244 N N . GLY A 1 160 ? -7.404 -10.388 -11.832 1.00 91.25 160 GLY A N 1
ATOM 1245 C CA . GLY A 1 160 ? -7.486 -11.732 -11.262 1.00 91.25 160 GLY A CA 1
ATOM 1246 C C . GLY A 1 160 ? -6.955 -11.859 -9.835 1.00 91.25 160 GLY A C 1
ATOM 1247 O O . GLY A 1 160 ? -6.763 -12.981 -9.371 1.00 91.25 160 GLY A O 1
ATOM 1248 N N . PHE A 1 161 ? -6.707 -10.751 -9.136 1.00 94.44 161 PHE A N 1
ATOM 1249 C CA . PHE A 1 161 ? -6.362 -10.803 -7.719 1.00 94.44 161 PHE A CA 1
ATOM 1250 C C . PHE A 1 161 ? -7.608 -11.014 -6.852 1.00 94.44 161 PHE A C 1
ATOM 1252 O O . PHE A 1 161 ? -8.733 -10.642 -7.208 1.00 94.44 161 PHE A O 1
ATOM 1259 N N . ARG A 1 162 ? -7.389 -11.604 -5.679 1.00 96.06 162 ARG A N 1
ATOM 1260 C CA . ARG A 1 162 ? -8.387 -11.792 -4.623 1.00 96.06 162 ARG A CA 1
ATOM 1261 C C . ARG A 1 162 ? -7.864 -11.211 -3.323 1.00 96.06 162 ARG A C 1
ATOM 1263 O O . ARG A 1 162 ? -6.669 -11.314 -3.048 1.00 96.06 162 ARG A O 1
ATOM 1270 N N . LEU A 1 163 ? -8.736 -10.583 -2.542 1.00 96.25 163 LEU A N 1
ATOM 1271 C CA . LEU A 1 163 ? -8.390 -10.071 -1.221 1.00 96.25 163 LEU A CA 1
ATOM 1272 C C . LEU A 1 163 ? -8.314 -11.254 -0.254 1.00 96.25 163 LEU A C 1
ATOM 1274 O O . LEU A 1 163 ? -9.342 -11.736 0.194 1.00 96.25 163 LEU A O 1
ATOM 1278 N N . VAL A 1 164 ? -7.116 -11.710 0.094 1.00 96.31 164 VAL A N 1
ATOM 1279 C CA . VAL A 1 164 ? -6.930 -12.899 0.947 1.00 96.31 164 VAL A CA 1
ATOM 1280 C C . VAL A 1 164 ? -6.787 -12.572 2.430 1.00 96.31 164 VAL A C 1
ATOM 1282 O O . VAL A 1 164 ? -6.892 -13.457 3.273 1.00 96.31 164 VAL A O 1
ATOM 1285 N N . ALA A 1 165 ? -6.515 -11.312 2.774 1.00 96.31 165 ALA A N 1
ATOM 1286 C CA . ALA A 1 165 ? -6.451 -10.869 4.160 1.00 96.31 165 ALA A CA 1
ATOM 1287 C C . ALA A 1 165 ? -6.621 -9.354 4.278 1.00 96.31 165 ALA A C 1
ATOM 1289 O O . ALA A 1 165 ? -6.163 -8.586 3.430 1.00 96.31 165 ALA A O 1
ATOM 1290 N N . ALA A 1 166 ? -7.205 -8.927 5.395 1.00 97.25 166 ALA A N 1
ATOM 1291 C CA . ALA A 1 166 ? -7.292 -7.532 5.794 1.00 97.25 166 ALA A CA 1
ATOM 1292 C C . ALA A 1 166 ? -7.014 -7.405 7.294 1.00 97.25 166 ALA A C 1
ATOM 1294 O O . ALA A 1 166 ? -7.539 -8.178 8.094 1.00 97.25 166 ALA A O 1
ATOM 1295 N N . HIS A 1 167 ? -6.196 -6.434 7.686 1.00 97.88 167 HIS A N 1
ATOM 1296 C CA . HIS A 1 167 ? -5.943 -6.139 9.094 1.00 97.88 167 HIS A CA 1
ATOM 1297 C C . HIS A 1 167 ? -5.617 -4.665 9.310 1.00 97.88 167 HIS A C 1
ATOM 1299 O O . HIS A 1 167 ? -5.118 -3.970 8.425 1.00 97.88 167 HIS A O 1
ATOM 1305 N N . ARG A 1 168 ? -5.871 -4.191 10.524 1.00 97.19 168 ARG A N 1
ATOM 1306 C CA . ARG A 1 168 ? -5.377 -2.915 11.035 1.00 97.19 168 ARG A CA 1
ATOM 1307 C C . ARG A 1 168 ? -4.014 -3.181 11.661 1.00 97.19 168 ARG A C 1
ATOM 1309 O O . ARG A 1 168 ? -3.854 -4.142 12.399 1.00 97.19 168 ARG A O 1
ATOM 1316 N N . LEU A 1 169 ? -3.015 -2.370 11.353 1.00 95.19 169 LEU A N 1
ATOM 1317 C CA . LEU A 1 169 ? -1.643 -2.524 11.818 1.00 95.19 169 LEU A CA 1
ATOM 1318 C C . LEU A 1 169 ? -1.260 -1.332 12.690 1.00 95.19 169 LEU A C 1
ATOM 1320 O O . LEU A 1 169 ? -1.123 -0.212 12.189 1.00 95.19 169 LEU A O 1
ATOM 1324 N N . GLN A 1 170 ? -1.023 -1.587 13.972 1.00 93.38 170 GLN A N 1
ATOM 1325 C CA . GLN A 1 170 ? -0.466 -0.614 14.906 1.00 93.38 170 GLN A CA 1
ATOM 1326 C C . GLN A 1 170 ? 1.045 -0.815 15.032 1.00 93.38 170 GLN A C 1
ATOM 1328 O O . GLN A 1 170 ? 1.529 -1.934 15.197 1.00 93.38 170 GLN A O 1
ATOM 1333 N N . ARG A 1 171 ? 1.797 0.285 14.948 1.00 87.31 171 ARG A N 1
ATOM 1334 C CA . ARG A 1 171 ? 3.247 0.314 15.174 1.00 87.31 171 ARG A CA 1
ATOM 1335 C C . ARG A 1 171 ? 3.513 1.149 16.412 1.00 87.31 171 ARG A C 1
ATOM 1337 O O . ARG A 1 171 ? 3.147 2.325 16.424 1.00 87.31 171 ARG A O 1
ATOM 1344 N N . ASN A 1 172 ? 4.172 0.570 17.408 1.00 78.88 172 ASN A N 1
ATOM 1345 C CA . ASN A 1 172 ? 4.314 1.198 18.726 1.00 78.88 172 ASN A CA 1
ATOM 1346 C C . ASN A 1 172 ? 5.095 2.527 18.693 1.00 78.88 172 ASN A C 1
ATOM 1348 O O . ASN A 1 172 ? 4.872 3.391 19.530 1.00 78.88 172 ASN A O 1
ATOM 1352 N N . TRP A 1 173 ? 5.951 2.726 17.690 1.00 76.19 173 TRP A N 1
ATOM 1353 C CA . TRP A 1 173 ? 6.804 3.912 17.528 1.00 76.19 173 TRP A CA 1
ATOM 1354 C C . TRP A 1 173 ? 6.374 4.844 16.389 1.00 76.19 173 TRP A C 1
ATOM 1356 O O . TRP A 1 173 ? 7.059 5.826 16.102 1.00 76.19 173 TRP A O 1
ATOM 1366 N N . LYS A 1 174 ? 5.295 4.523 15.660 1.00 74.56 174 LYS A N 1
ATOM 1367 C CA . LYS A 1 174 ? 4.916 5.276 14.455 1.00 74.56 174 LYS A CA 1
ATOM 1368 C C . LYS A 1 174 ? 3.405 5.310 14.228 1.00 74.56 174 LYS A C 1
ATOM 1370 O O . LYS A 1 174 ? 2.903 4.571 13.367 1.00 74.56 174 LYS A O 1
ATOM 1375 N N . PRO A 1 175 ? 2.679 6.187 14.947 1.00 74.19 175 PRO A N 1
ATOM 1376 C CA . PRO A 1 175 ? 1.304 6.501 14.589 1.00 74.19 175 PRO A CA 1
ATOM 1377 C C . PRO A 1 175 ? 1.257 7.153 13.191 1.00 74.19 175 PRO A C 1
ATOM 1379 O O . PRO A 1 175 ? 2.232 7.784 12.766 1.00 74.19 175 PRO A O 1
ATOM 1382 N N . PRO A 1 176 ? 0.157 7.002 12.436 1.00 87.31 176 PRO A N 1
ATOM 1383 C CA . PRO A 1 176 ? -1.099 6.343 12.808 1.00 87.31 176 PRO A CA 1
ATOM 1384 C C . PRO A 1 176 ? -1.142 4.828 12.506 1.00 87.31 176 PRO A C 1
ATOM 1386 O O . PRO A 1 176 ? -0.224 4.271 11.889 1.00 87.31 176 PRO A O 1
ATOM 1389 N N . VAL A 1 177 ? -2.243 4.182 12.922 1.00 93.38 177 VAL A N 1
ATOM 1390 C CA . VAL A 1 177 ? -2.640 2.823 12.505 1.00 93.38 177 VAL A CA 1
ATOM 1391 C C . VAL A 1 177 ? -2.819 2.778 10.986 1.00 93.38 177 VAL A C 1
ATOM 1393 O O . VAL A 1 177 ? -3.243 3.754 10.367 1.00 93.38 177 VAL A O 1
ATOM 1396 N N . ARG A 1 178 ? -2.483 1.643 10.369 1.00 94.44 178 ARG A N 1
ATOM 1397 C CA . ARG A 1 178 ? -2.658 1.414 8.930 1.00 94.44 178 ARG A CA 1
ATOM 1398 C C . ARG A 1 178 ? -3.657 0.307 8.660 1.00 94.44 178 ARG A C 1
ATOM 1400 O O . ARG A 1 178 ? -3.502 -0.775 9.204 1.00 94.44 178 ARG A O 1
ATOM 1407 N N . LEU A 1 179 ? -4.603 0.525 7.759 1.00 96.62 179 LEU A N 1
ATOM 1408 C CA . LEU A 1 179 ? -5.322 -0.572 7.127 1.00 96.62 179 LEU A CA 1
ATOM 1409 C C . LEU A 1 179 ? -4.398 -1.224 6.099 1.00 96.62 179 LEU A C 1
ATOM 1411 O O . LEU A 1 179 ? -3.832 -0.533 5.253 1.00 96.62 179 LEU A O 1
ATOM 1415 N N . VAL A 1 180 ? -4.232 -2.538 6.185 1.00 96.88 180 VAL A N 1
ATOM 1416 C CA . VAL A 1 180 ? -3.423 -3.339 5.269 1.00 96.88 180 VAL A CA 1
ATOM 1417 C C . VAL A 1 180 ? -4.328 -4.365 4.606 1.00 96.88 180 VAL A C 1
ATOM 1419 O O . VAL A 1 180 ? -4.906 -5.211 5.286 1.00 96.88 180 VAL A O 1
ATOM 1422 N N . LEU A 1 181 ? -4.426 -4.290 3.283 1.00 97.38 181 LEU A N 1
ATOM 1423 C CA . LEU A 1 181 ? -5.138 -5.248 2.444 1.00 97.38 181 LEU A CA 1
ATOM 1424 C C . LEU A 1 181 ? -4.122 -6.064 1.646 1.00 97.38 181 LEU A C 1
ATOM 1426 O O . LEU A 1 181 ? -3.214 -5.494 1.034 1.00 97.38 181 LEU A O 1
ATOM 1430 N N . ILE A 1 182 ? -4.263 -7.387 1.674 1.00 95.81 182 ILE A N 1
ATOM 1431 C CA . ILE A 1 182 ? -3.389 -8.329 0.973 1.00 95.81 182 ILE A CA 1
ATOM 1432 C C . ILE A 1 182 ? -4.170 -8.941 -0.179 1.00 95.81 182 ILE A C 1
ATOM 1434 O O . ILE A 1 182 ? -5.117 -9.694 0.035 1.00 95.81 182 ILE A O 1
ATOM 1438 N N . PHE A 1 183 ? -3.748 -8.622 -1.393 1.00 96.00 183 PHE A N 1
ATOM 1439 C CA . PHE A 1 183 ? -4.288 -9.178 -2.620 1.00 96.00 183 PHE A CA 1
ATOM 1440 C C . PHE A 1 183 ? -3.323 -10.213 -3.183 1.00 96.00 183 PHE A C 1
ATOM 1442 O O . PHE A 1 183 ? -2.130 -9.933 -3.286 1.00 96.00 183 PHE A O 1
ATOM 1449 N N . GLU A 1 184 ? -3.820 -11.376 -3.586 1.00 94.38 184 GLU A N 1
ATOM 1450 C CA . GLU A 1 184 ? -3.015 -12.444 -4.187 1.00 94.38 184 GLU A CA 1
ATOM 1451 C C . GLU A 1 184 ? -3.626 -12.946 -5.486 1.00 94.38 184 GLU A C 1
ATOM 1453 O O . GLU A 1 184 ? -4.847 -12.941 -5.659 1.00 94.38 184 GLU A O 1
ATOM 1458 N N . LYS A 1 185 ? -2.758 -13.394 -6.390 1.00 89.56 185 LYS A N 1
ATOM 1459 C CA . LYS A 1 185 ? -3.118 -14.020 -7.657 1.00 89.56 185 LYS A CA 1
ATOM 1460 C C . LYS A 1 185 ? -2.592 -15.457 -7.671 1.00 89.56 185 LYS A C 1
ATOM 1462 O O . LYS A 1 185 ? -1.402 -15.677 -7.490 1.00 89.56 185 LYS A O 1
ATOM 1467 N N . GLY A 1 186 ? -3.468 -16.439 -7.886 1.00 83.62 186 GLY A N 1
ATOM 1468 C CA . GLY A 1 186 ? -3.084 -17.856 -7.932 1.00 83.62 186 GLY A CA 1
ATOM 1469 C C . GLY A 1 186 ? -4.216 -18.809 -7.544 1.00 83.62 186 GLY A C 1
ATOM 1470 O O . GLY A 1 186 ? -5.265 -18.376 -7.074 1.00 83.62 186 GLY A O 1
ATOM 1471 N N . GLN A 1 187 ? -4.004 -20.117 -7.731 1.00 70.06 187 GLN A N 1
ATOM 1472 C CA . GLN A 1 187 ? -5.057 -21.142 -7.603 1.00 70.06 187 GLN A CA 1
ATOM 1473 C C . GLN A 1 187 ? -5.632 -21.323 -6.185 1.00 70.06 187 GLN A C 1
ATOM 1475 O O . GLN A 1 187 ? -6.717 -21.878 -6.034 1.00 70.06 187 GLN A O 1
ATOM 1480 N N . GLY A 1 188 ? -4.948 -20.829 -5.150 1.00 77.00 188 GLY A N 1
ATOM 1481 C CA . GLY A 1 188 ? -5.429 -20.856 -3.764 1.00 77.00 188 GLY A CA 1
ATOM 1482 C C . GLY A 1 188 ? -6.074 -19.555 -3.278 1.00 77.00 188 GLY A C 1
ATOM 1483 O O . GLY A 1 188 ? -6.594 -19.523 -2.164 1.00 77.00 188 GLY A O 1
ATOM 1484 N N . ALA A 1 189 ? -6.043 -18.481 -4.073 1.00 85.31 189 ALA A N 1
ATOM 1485 C CA . ALA A 1 189 ? -6.483 -17.166 -3.625 1.00 85.31 189 ALA A CA 1
ATOM 1486 C C . ALA A 1 189 ? -8.017 -17.115 -3.517 1.00 85.31 189 ALA A C 1
ATOM 1488 O O . ALA A 1 189 ? -8.733 -17.302 -4.503 1.00 85.31 189 ALA A O 1
ATOM 1489 N N . ARG A 1 190 ? -8.528 -16.857 -2.309 1.00 87.75 190 ARG A N 1
ATOM 1490 C CA . ARG A 1 190 ? -9.963 -16.735 -2.021 1.00 87.75 190 ARG A CA 1
ATOM 1491 C C . ARG A 1 190 ? -10.243 -15.413 -1.331 1.00 87.75 190 ARG A C 1
ATOM 1493 O O . ARG A 1 190 ? -9.478 -15.007 -0.460 1.00 87.75 190 ARG A O 1
ATOM 1500 N N . ASP A 1 191 ? -11.336 -14.767 -1.725 1.00 92.25 191 ASP A N 1
ATOM 1501 C CA . ASP A 1 191 ? -11.756 -13.523 -1.092 1.00 92.25 191 ASP A CA 1
ATOM 1502 C C . ASP A 1 191 ? -12.169 -13.783 0.362 1.00 92.25 191 ASP A C 1
ATOM 1504 O O . ASP A 1 191 ? -13.021 -14.631 0.640 1.00 92.25 191 ASP A O 1
ATOM 1508 N N . VAL A 1 192 ? -11.578 -13.034 1.289 1.00 93.25 192 VAL A N 1
ATOM 1509 C CA . VAL A 1 192 ? -12.078 -12.927 2.659 1.00 93.25 192 VAL A CA 1
ATOM 1510 C C . VAL A 1 192 ? -13.272 -11.987 2.707 1.00 93.25 192 VAL A C 1
ATOM 1512 O O . VAL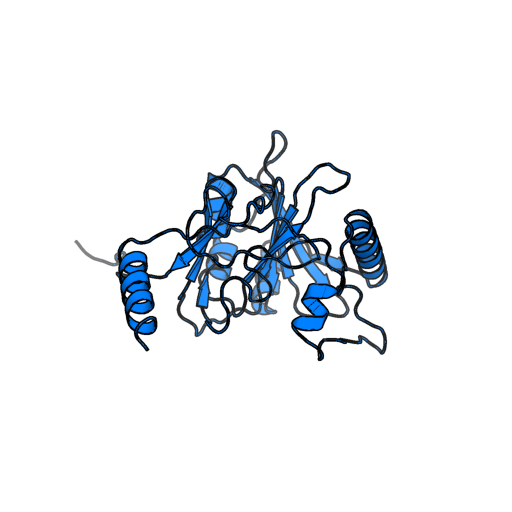 A 1 192 ? -13.407 -11.063 1.900 1.00 93.25 192 VAL A O 1
ATOM 1515 N N . GLN A 1 193 ? -14.127 -12.182 3.708 1.00 93.56 193 GLN A N 1
ATOM 1516 C CA . GLN A 1 193 ? -15.165 -11.210 4.008 1.00 93.56 193 GLN A CA 1
ATOM 1517 C C . GLN A 1 193 ? -14.522 -9.883 4.428 1.00 93.56 193 GLN A C 1
ATOM 1519 O O . GLN A 1 193 ? -13.659 -9.835 5.305 1.00 93.56 193 GLN A O 1
ATOM 1524 N N . PHE A 1 194 ? -14.950 -8.797 3.791 1.00 96.19 194 PHE A N 1
ATOM 1525 C CA . PHE A 1 194 ? -14.397 -7.468 4.012 1.00 96.19 194 PHE A CA 1
ATOM 1526 C C . PHE A 1 194 ? -15.484 -6.401 3.793 1.00 96.19 194 PHE A C 1
ATOM 1528 O O . PHE A 1 194 ? -16.279 -6.540 2.858 1.00 96.19 194 PHE A O 1
ATOM 1535 N N . PRO A 1 195 ? -15.557 -5.342 4.626 1.00 96.00 195 PRO A N 1
ATOM 1536 C CA . PRO A 1 195 ? -16.552 -4.281 4.504 1.00 96.00 195 PRO A CA 1
ATOM 1537 C C . PRO A 1 195 ? -16.208 -3.354 3.328 1.00 96.00 195 PRO A C 1
ATOM 1539 O O . PRO A 1 195 ? -15.698 -2.247 3.507 1.00 96.00 195 PRO A O 1
ATOM 1542 N N . TRP A 1 196 ? -16.482 -3.817 2.107 1.00 93.19 196 TRP A N 1
ATOM 1543 C CA . TRP A 1 196 ? -16.141 -3.109 0.873 1.00 93.19 196 TRP A CA 1
ATOM 1544 C C . TRP A 1 196 ? -16.746 -1.711 0.792 1.00 93.19 196 TRP A C 1
ATOM 1546 O O . TRP A 1 196 ? -16.047 -0.795 0.376 1.00 93.19 196 TRP A O 1
ATOM 1556 N N . GLU A 1 197 ? -17.982 -1.511 1.247 1.00 93.88 197 GLU A N 1
ATOM 1557 C CA . GLU A 1 197 ? -18.613 -0.183 1.240 1.00 93.88 197 GLU A CA 1
ATOM 1558 C C 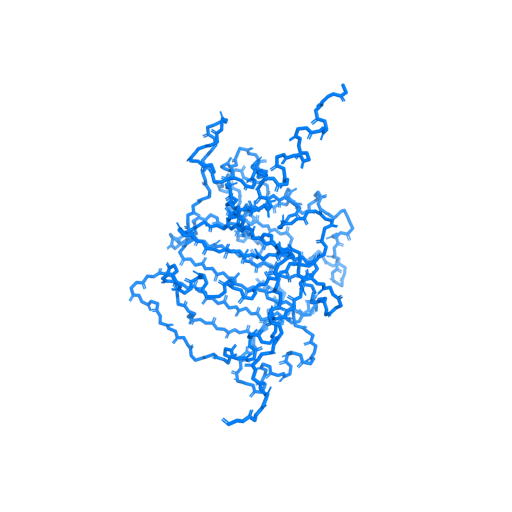. GLU A 1 197 ? -17.876 0.806 2.155 1.00 93.88 197 GLU A C 1
ATOM 1560 O O . GLU A 1 197 ? -17.531 1.907 1.727 1.00 93.88 197 GLU A O 1
ATOM 1565 N N . LEU A 1 198 ? -17.476 0.372 3.357 1.00 95.44 198 LEU A N 1
ATOM 1566 C CA . LEU A 1 198 ? -16.656 1.189 4.258 1.00 95.44 198 LEU A CA 1
ATOM 1567 C C . LEU A 1 198 ? -15.303 1.547 3.625 1.00 95.44 198 LEU A C 1
ATOM 1569 O O . LEU A 1 198 ? -14.806 2.664 3.772 1.00 95.44 198 LEU A O 1
ATOM 1573 N N . PHE A 1 199 ? -14.694 0.602 2.909 1.00 94.25 199 PHE A N 1
ATOM 1574 C CA . PHE A 1 199 ? -13.452 0.855 2.190 1.00 94.25 199 PHE A CA 1
ATOM 1575 C C . PHE A 1 199 ? -13.640 1.806 1.006 1.00 94.25 199 PHE A C 1
ATOM 1577 O O . PHE A 1 199 ? -12.801 2.682 0.812 1.00 94.25 199 PHE A O 1
ATOM 1584 N N . ARG A 1 200 ? -14.740 1.695 0.253 1.00 91.00 200 ARG A N 1
ATOM 1585 C CA . ARG A 1 200 ? -15.074 2.622 -0.838 1.00 91.00 200 ARG A CA 1
ATOM 1586 C C . ARG A 1 200 ? -15.193 4.047 -0.318 1.00 91.00 200 ARG A C 1
ATOM 1588 O O . ARG A 1 200 ? -14.578 4.935 -0.897 1.00 91.00 200 ARG A O 1
ATOM 1595 N N . GLU A 1 201 ? -15.864 4.258 0.811 1.00 91.56 201 GLU A N 1
ATOM 1596 C CA . GLU A 1 201 ? -15.906 5.574 1.460 1.00 91.56 201 GLU A CA 1
ATOM 1597 C C . GLU A 1 201 ? -14.516 6.061 1.917 1.00 91.56 201 GLU A C 1
ATOM 1599 O O . GLU A 1 201 ? -14.208 7.256 1.846 1.00 91.56 201 GLU A O 1
ATOM 1604 N N . LEU A 1 202 ? -13.655 5.151 2.395 1.00 90.81 202 LEU A N 1
ATOM 1605 C CA . LEU A 1 202 ? -12.291 5.496 2.801 1.00 90.81 202 LEU A CA 1
ATOM 1606 C C . LEU A 1 202 ? -11.482 6.041 1.616 1.00 90.81 202 LEU A C 1
ATOM 1608 O O . LEU A 1 202 ? -10.737 7.003 1.804 1.00 90.81 202 LEU A O 1
ATOM 1612 N N . VAL A 1 203 ? -11.615 5.431 0.433 1.00 89.25 203 VAL A N 1
ATOM 1613 C CA . VAL A 1 203 ? -10.833 5.770 -0.771 1.00 89.25 203 VAL A CA 1
ATOM 1614 C C . VAL A 1 203 ? -11.535 6.728 -1.740 1.00 89.25 203 VAL A C 1
ATOM 1616 O O . VAL A 1 203 ? -10.922 7.146 -2.725 1.00 89.25 203 VAL A O 1
ATOM 1619 N N . ALA A 1 204 ? -12.782 7.115 -1.460 1.00 85.00 204 ALA A N 1
ATOM 1620 C CA . ALA A 1 204 ? -13.541 8.154 -2.167 1.00 85.00 204 ALA A CA 1
ATOM 1621 C C . ALA A 1 204 ? -13.066 9.571 -1.785 1.00 85.00 204 ALA A C 1
ATOM 1623 O O . ALA A 1 204 ? -13.839 10.440 -1.401 1.00 85.00 204 ALA A O 1
ATOM 1624 N N . THR A 1 205 ? -11.755 9.777 -1.811 1.00 83.56 205 THR A N 1
ATOM 1625 C CA . THR A 1 205 ? -11.064 10.986 -1.359 1.00 83.56 205 THR A CA 1
ATOM 1626 C C . THR A 1 205 ? -9.677 11.013 -1.996 1.00 83.56 205 THR A C 1
ATOM 1628 O O . THR A 1 205 ? -9.303 10.120 -2.770 1.00 83.56 205 THR A O 1
ATOM 1631 N N . CYS A 1 206 ? -8.898 12.020 -1.636 1.00 85.25 206 CYS A N 1
ATOM 1632 C CA . CYS A 1 206 ? -7.515 12.148 -2.031 1.00 85.25 206 CYS A CA 1
ATOM 1633 C C . CYS A 1 206 ? -6.564 11.723 -0.920 1.00 85.25 206 CYS A C 1
ATOM 1635 O O . CYS A 1 206 ? -6.848 11.831 0.274 1.00 85.25 206 CYS A O 1
ATOM 1637 N N . PHE A 1 207 ? -5.380 11.292 -1.327 1.00 85.00 207 PHE A N 1
ATOM 1638 C CA . PHE A 1 207 ? -4.246 11.085 -0.444 1.00 85.00 207 PHE A CA 1
ATOM 1639 C C . PHE A 1 207 ? -3.163 12.108 -0.774 1.00 85.00 207 PHE A C 1
ATOM 1641 O O . PHE A 1 207 ? -2.997 12.503 -1.927 1.00 85.00 207 PHE A O 1
ATOM 1648 N N . LYS A 1 208 ? -2.424 12.541 0.252 1.00 79.44 208 LYS A N 1
ATOM 1649 C CA . LYS A 1 208 ? -1.285 13.463 0.094 1.00 79.44 208 LYS A CA 1
ATOM 1650 C C . LYS A 1 208 ? -0.086 12.823 -0.604 1.00 79.44 208 LYS A C 1
ATOM 1652 O O . LYS A 1 208 ? 0.806 13.530 -1.054 1.00 79.44 208 LYS A O 1
ATOM 1657 N N . GLN A 1 209 ? -0.026 11.494 -0.584 1.00 79.62 209 GLN A N 1
ATOM 1658 C CA . GLN A 1 209 ? 1.043 10.708 -1.178 1.00 79.62 209 GLN A CA 1
ATOM 1659 C C . GLN A 1 209 ? 0.528 9.303 -1.482 1.00 79.62 209 GLN A C 1
ATOM 1661 O O . GLN A 1 209 ? -0.138 8.691 -0.640 1.00 79.62 209 GLN A O 1
ATOM 1666 N N . VAL A 1 210 ? 0.888 8.778 -2.649 1.00 81.81 210 VAL A N 1
ATOM 1667 C CA . VAL A 1 210 ? 0.733 7.367 -3.008 1.00 81.81 210 VAL A CA 1
ATOM 1668 C C . VAL A 1 210 ? 2.040 6.909 -3.642 1.00 81.81 210 VAL A C 1
ATOM 1670 O O . VAL A 1 210 ? 2.424 7.398 -4.703 1.00 81.81 210 VAL A O 1
ATOM 1673 N N . ASP A 1 211 ? 2.712 5.966 -2.987 1.00 80.88 211 ASP A N 1
ATOM 1674 C CA . ASP A 1 211 ? 3.924 5.340 -3.505 1.00 80.88 211 ASP A CA 1
ATOM 1675 C C . ASP A 1 211 ? 3.646 3.883 -3.821 1.00 80.88 211 ASP A C 1
ATOM 1677 O O . ASP A 1 211 ? 3.020 3.175 -3.030 1.00 80.88 211 ASP A O 1
ATOM 1681 N N . VAL A 1 212 ? 4.190 3.405 -4.932 1.00 81.31 212 VAL A N 1
ATOM 1682 C CA . VAL A 1 212 ? 4.165 1.986 -5.265 1.00 81.31 212 VAL A CA 1
ATOM 1683 C C . VAL A 1 212 ? 5.590 1.474 -5.318 1.00 81.31 212 VAL A C 1
ATOM 1685 O O . VAL A 1 212 ? 6.454 2.087 -5.937 1.00 81.31 212 VAL A O 1
ATOM 1688 N N . TRP A 1 213 ? 5.828 0.357 -4.647 1.00 80.19 213 TRP A N 1
ATOM 1689 C CA . TRP A 1 213 ? 7.126 -0.288 -4.528 1.00 80.19 213 TRP A CA 1
ATOM 1690 C C . TRP A 1 213 ? 7.035 -1.708 -5.055 1.00 80.19 213 TRP A C 1
ATOM 1692 O O . TRP A 1 213 ? 6.167 -2.461 -4.621 1.00 80.19 213 TRP A O 1
ATOM 1702 N N . ALA A 1 214 ? 7.930 -2.077 -5.958 1.00 77.69 214 ALA A N 1
ATOM 1703 C CA . ALA A 1 214 ? 8.096 -3.435 -6.437 1.00 77.69 214 ALA A CA 1
ATOM 1704 C C . ALA A 1 214 ? 9.221 -4.103 -5.649 1.00 77.69 214 ALA A C 1
ATOM 1706 O O . ALA A 1 214 ? 10.393 -3.789 -5.855 1.00 77.69 214 ALA A O 1
ATOM 1707 N N . ASN A 1 215 ? 8.876 -4.987 -4.716 1.00 74.19 215 ASN A N 1
ATOM 1708 C CA . ASN A 1 215 ? 9.878 -5.821 -4.068 1.00 74.19 215 ASN A CA 1
ATOM 1709 C C . ASN A 1 215 ? 10.264 -6.949 -5.013 1.00 74.19 215 ASN A C 1
ATOM 1711 O O . ASN A 1 215 ? 9.423 -7.474 -5.746 1.00 74.19 215 ASN A O 1
ATOM 1715 N N . GLU A 1 216 ? 11.532 -7.333 -4.966 1.00 62.62 216 GLU A N 1
ATOM 1716 C CA . GLU A 1 216 ? 11.981 -8.488 -5.723 1.00 62.62 216 GLU A CA 1
ATOM 1717 C C . GLU A 1 216 ? 11.368 -9.785 -5.220 1.00 62.62 216 GLU A C 1
ATOM 1719 O O . GLU A 1 216 ? 10.755 -9.851 -4.147 1.00 62.62 216 GLU A O 1
ATOM 1724 N N . ARG A 1 217 ? 11.539 -10.812 -6.053 1.00 61.53 217 ARG A N 1
ATOM 1725 C CA . ARG A 1 217 ? 11.110 -12.169 -5.778 1.00 61.53 217 ARG A CA 1
ATOM 1726 C C . ARG A 1 217 ? 11.711 -12.616 -4.447 1.00 61.53 217 ARG A C 1
ATOM 1728 O O . ARG A 1 217 ? 12.926 -12.706 -4.294 1.00 61.53 217 ARG A O 1
ATOM 1735 N N . ARG A 1 218 ? 10.840 -12.834 -3.469 1.00 65.81 218 ARG A N 1
ATOM 1736 C CA . ARG A 1 218 ? 11.215 -13.331 -2.145 1.00 65.81 218 ARG A CA 1
ATOM 1737 C C . ARG A 1 218 ? 11.658 -14.801 -2.238 1.00 65.81 218 ARG A C 1
ATOM 1739 O O . ARG A 1 218 ? 11.428 -15.434 -3.268 1.00 65.81 218 ARG A O 1
ATOM 1746 N N . PRO A 1 219 ? 12.246 -15.379 -1.173 1.00 57.41 219 PRO A N 1
ATOM 1747 C CA . PRO A 1 219 ? 12.600 -16.803 -1.142 1.00 57.41 219 PRO A CA 1
ATOM 1748 C C . PRO A 1 219 ? 11.419 -17.749 -1.420 1.00 57.41 219 PRO A C 1
ATOM 1750 O O . PRO A 1 219 ? 11.613 -18.852 -1.918 1.00 57.41 219 PRO A O 1
ATOM 1753 N N . ASP A 1 220 ? 10.187 -17.299 -1.155 1.00 67.19 220 ASP A N 1
ATOM 1754 C CA . ASP A 1 220 ? 8.939 -17.993 -1.505 1.00 67.19 220 ASP A CA 1
ATOM 1755 C C . ASP A 1 220 ? 8.579 -17.900 -3.004 1.00 67.19 220 ASP A C 1
ATOM 1757 O O . ASP A 1 220 ? 7.507 -18.336 -3.418 1.00 67.19 220 ASP A O 1
ATOM 1761 N N . ASN A 1 221 ? 9.473 -17.349 -3.828 1.00 69.81 221 ASN A N 1
ATOM 1762 C CA . ASN A 1 221 ? 9.291 -17.099 -5.250 1.00 69.81 221 ASN A CA 1
ATOM 1763 C C . ASN A 1 221 ? 8.139 -16.137 -5.600 1.00 69.81 221 ASN A C 1
ATOM 1765 O O . ASN A 1 221 ? 7.759 -16.048 -6.769 1.00 69.81 221 ASN A O 1
ATOM 1769 N N . LEU A 1 222 ? 7.626 -15.359 -4.643 1.00 79.06 222 LEU A N 1
ATOM 1770 C CA . LEU A 1 222 ? 6.577 -14.375 -4.905 1.00 79.06 222 LEU A CA 1
ATOM 1771 C C . LEU A 1 222 ? 7.151 -12.981 -5.144 1.00 79.06 222 LEU A C 1
ATOM 1773 O O . LEU A 1 222 ? 7.993 -12.484 -4.390 1.00 79.06 222 LEU A O 1
ATOM 1777 N N . VAL A 1 223 ? 6.629 -12.309 -6.164 1.00 80.94 223 VAL A N 1
ATOM 1778 C CA . VAL A 1 223 ? 6.858 -10.886 -6.416 1.00 80.94 223 VAL A CA 1
ATOM 1779 C C . VAL A 1 223 ? 5.807 -10.084 -5.654 1.00 80.94 223 VAL A C 1
ATOM 1781 O O . VAL A 1 223 ? 4.602 -10.256 -5.856 1.00 80.94 223 VAL A O 1
ATOM 1784 N N . VAL A 1 224 ? 6.249 -9.190 -4.766 1.00 84.81 224 VAL A N 1
ATOM 1785 C CA . VAL A 1 224 ? 5.346 -8.417 -3.901 1.00 84.81 224 VAL A CA 1
ATOM 1786 C C . VAL A 1 224 ? 5.400 -6.943 -4.258 1.00 84.81 224 VAL A C 1
ATOM 1788 O O . VAL A 1 224 ? 6.410 -6.282 -4.027 1.00 84.81 224 VAL A O 1
ATOM 1791 N N . HIS A 1 225 ? 4.284 -6.384 -4.717 1.00 87.62 225 HIS A N 1
ATOM 1792 C CA . HIS A 1 225 ? 4.142 -4.937 -4.853 1.00 87.62 225 HIS A CA 1
ATOM 1793 C C . HIS A 1 225 ? 3.484 -4.350 -3.600 1.00 87.62 225 HIS A C 1
ATOM 1795 O O . HIS A 1 225 ? 2.534 -4.906 -3.060 1.00 87.62 225 HIS A O 1
ATOM 1801 N N . THR A 1 226 ? 3.991 -3.230 -3.092 1.00 89.00 226 THR A N 1
ATOM 1802 C CA . THR A 1 226 ? 3.409 -2.509 -1.953 1.00 89.00 226 THR A CA 1
ATOM 1803 C C . THR A 1 226 ? 2.955 -1.132 -2.399 1.00 89.00 226 THR A C 1
ATOM 1805 O O . THR A 1 226 ? 3.770 -0.337 -2.852 1.00 89.00 226 THR A O 1
ATOM 1808 N N . VAL A 1 227 ? 1.677 -0.830 -2.201 1.00 90.12 227 VAL A N 1
ATOM 1809 C CA . VAL A 1 227 ? 1.111 0.510 -2.337 1.00 90.12 227 VAL A CA 1
ATOM 1810 C C . VAL A 1 227 ? 1.052 1.133 -0.943 1.00 90.12 227 VAL A C 1
ATOM 1812 O O . VAL A 1 227 ? 0.335 0.644 -0.070 1.00 90.12 227 VAL A O 1
ATOM 1815 N N . ASN A 1 228 ? 1.831 2.183 -0.706 1.00 88.25 228 ASN A N 1
ATOM 1816 C CA . ASN A 1 228 ? 1.825 2.941 0.540 1.00 88.25 228 ASN A CA 1
ATOM 1817 C C . ASN A 1 228 ? 1.086 4.260 0.330 1.00 88.25 228 ASN A C 1
ATOM 1819 O O . ASN A 1 228 ? 1.462 5.055 -0.528 1.00 88.25 228 ASN A O 1
ATOM 1823 N N . CYS A 1 229 ? 0.080 4.515 1.155 1.00 87.62 229 CYS A N 1
ATOM 1824 C CA . CYS A 1 229 ? -0.703 5.739 1.093 1.00 87.62 229 CYS A CA 1
ATOM 1825 C C . CYS A 1 229 ? -0.398 6.616 2.309 1.00 87.62 229 CYS A C 1
ATOM 1827 O O . CYS A 1 229 ? -0.300 6.145 3.450 1.00 87.62 229 CYS A O 1
ATOM 1829 N N . GLY A 1 230 ? -0.227 7.907 2.045 1.00 81.12 230 GLY A N 1
ATOM 1830 C CA . GLY A 1 230 ? -0.023 8.948 3.038 1.00 81.12 230 GLY A CA 1
ATOM 1831 C C . GLY A 1 230 ? -1.296 9.273 3.818 1.00 81.12 230 GLY A C 1
ATOM 1832 O O . GLY A 1 230 ? -2.223 8.473 3.922 1.00 81.12 230 GLY A O 1
ATOM 1833 N N . ALA A 1 231 ? -1.322 10.461 4.419 1.00 82.06 231 ALA A N 1
ATOM 1834 C CA . ALA A 1 231 ? -2.533 10.962 5.058 1.00 82.06 231 ALA A CA 1
ATOM 1835 C C . ALA A 1 231 ? -3.612 11.264 4.007 1.00 82.06 231 ALA A C 1
ATOM 1837 O O . ALA A 1 231 ? -3.302 11.723 2.904 1.00 82.06 231 ALA A O 1
ATOM 1838 N N . ARG A 1 232 ? -4.864 11.020 4.387 1.00 85.94 232 ARG A N 1
ATOM 1839 C CA . ARG A 1 232 ? -6.056 11.437 3.649 1.00 85.94 232 ARG A CA 1
ATOM 1840 C C . ARG A 1 232 ? -6.139 12.969 3.605 1.00 85.94 232 ARG A C 1
ATOM 1842 O O . ARG A 1 232 ? -5.761 13.633 4.573 1.00 85.94 232 ARG A O 1
ATOM 1849 N N . ASP A 1 233 ? -6.599 13.510 2.485 1.00 85.25 233 ASP A N 1
ATOM 1850 C CA . ASP A 1 233 ? -6.821 14.937 2.259 1.00 85.25 233 ASP A CA 1
ATOM 1851 C C . ASP A 1 233 ? -8.230 15.160 1.708 1.00 85.25 233 ASP A C 1
ATOM 1853 O O . ASP A 1 233 ? -8.462 15.159 0.502 1.00 85.25 233 ASP A O 1
ATOM 1857 N N . ASP A 1 234 ? -9.175 15.338 2.627 1.00 83.19 234 ASP A N 1
ATOM 1858 C CA . ASP A 1 234 ? -10.599 15.484 2.313 1.00 83.19 234 ASP A CA 1
ATOM 1859 C C . ASP A 1 234 ? -10.964 16.789 1.614 1.00 83.19 234 ASP A C 1
ATOM 1861 O O . ASP A 1 234 ? -12.083 16.936 1.135 1.00 83.19 234 ASP A O 1
ATOM 1865 N N . LYS A 1 235 ? -10.035 17.747 1.567 1.00 83.75 235 LYS A N 1
ATOM 1866 C CA . LYS A 1 235 ? -10.253 19.042 0.919 1.00 83.75 235 LYS A CA 1
ATOM 1867 C C . LYS A 1 235 ? -9.723 19.070 -0.513 1.00 83.75 235 LYS A C 1
ATOM 1869 O O . LYS A 1 235 ? -9.995 20.027 -1.230 1.00 83.75 235 LYS A O 1
ATOM 1874 N N . ALA A 1 236 ? -8.943 18.068 -0.916 1.00 78.94 236 ALA A N 1
ATOM 1875 C CA . ALA A 1 236 ? -8.341 18.015 -2.238 1.00 78.94 236 ALA A CA 1
ATOM 1876 C C . ALA A 1 236 ? -9.272 17.330 -3.248 1.00 78.94 236 ALA A C 1
ATOM 1878 O O . ALA A 1 236 ? -9.880 16.298 -2.962 1.00 78.94 236 ALA A O 1
ATOM 1879 N N . THR A 1 237 ? -9.322 17.873 -4.462 1.00 75.69 237 THR A N 1
ATOM 1880 C CA . THR A 1 237 ? -9.984 17.237 -5.606 1.00 75.69 237 THR A CA 1
ATOM 1881 C C . THR A 1 237 ? -9.024 16.247 -6.267 1.00 75.69 237 THR A C 1
ATOM 1883 O O . THR A 1 237 ? -7.842 16.571 -6.414 1.00 75.69 237 THR A O 1
ATOM 1886 N N . PRO A 1 238 ? -9.489 15.055 -6.688 1.00 71.56 238 PRO A N 1
ATOM 1887 C CA . PRO A 1 238 ? -8.639 14.109 -7.392 1.00 71.56 238 PRO A CA 1
ATOM 1888 C C . PRO A 1 238 ? -8.090 14.721 -8.678 1.00 71.56 238 PRO A C 1
ATOM 1890 O O . PRO A 1 238 ? -8.858 15.077 -9.565 1.00 71.56 238 PRO A O 1
ATOM 1893 N N . ALA A 1 239 ? -6.770 14.817 -8.779 1.00 70.06 239 ALA A N 1
ATOM 1894 C CA . ALA A 1 239 ? -6.070 15.173 -10.011 1.00 70.06 239 ALA A CA 1
ATOM 1895 C C . ALA A 1 239 ? -5.601 13.916 -10.757 1.00 70.06 239 ALA A C 1
ATOM 1897 O O . ALA A 1 239 ? -5.517 13.901 -11.984 1.00 70.06 239 ALA A O 1
ATOM 1898 N N . TYR A 1 240 ? -5.332 12.840 -10.012 1.00 74.00 240 TYR A N 1
ATOM 1899 C CA . TYR A 1 240 ? -4.803 11.590 -10.541 1.00 74.00 240 TYR A CA 1
ATOM 1900 C C . TYR A 1 240 ? -5.431 10.393 -9.829 1.00 74.00 240 TYR A C 1
ATOM 1902 O O . TYR A 1 240 ? -5.684 10.437 -8.629 1.00 74.00 240 TYR A O 1
ATOM 1910 N N . GLY A 1 241 ? -5.647 9.297 -10.546 1.00 77.00 241 GLY A N 1
ATOM 1911 C CA . GLY A 1 241 ? -6.068 8.011 -9.999 1.00 77.00 241 GLY A CA 1
ATOM 1912 C C . GLY A 1 241 ? -5.005 6.947 -10.242 1.00 77.00 241 GLY A C 1
ATOM 1913 O O . GLY A 1 241 ? -4.553 6.784 -11.374 1.00 77.00 241 GLY A O 1
ATOM 1914 N N . LEU A 1 242 ? -4.625 6.200 -9.203 1.00 82.56 242 LEU A N 1
ATOM 1915 C CA . LEU A 1 242 ? -3.767 5.025 -9.371 1.00 82.56 242 LEU A CA 1
ATOM 1916 C C . LEU A 1 242 ? -4.570 3.905 -10.044 1.00 82.56 242 LEU A C 1
ATOM 1918 O O . LEU A 1 242 ? -5.623 3.499 -9.539 1.00 82.56 242 LEU A O 1
ATOM 1922 N N . ARG A 1 243 ? -4.051 3.389 -11.157 1.00 81.56 243 ARG A N 1
ATOM 1923 C CA . ARG A 1 243 ? -4.637 2.285 -11.919 1.00 81.56 243 ARG A CA 1
ATOM 1924 C C . ARG A 1 243 ? -3.729 1.059 -11.937 1.00 81.56 243 ARG A C 1
ATOM 1926 O O . ARG A 1 243 ? -2.514 1.170 -11.764 1.00 81.56 243 ARG A O 1
ATOM 1933 N N . PHE A 1 244 ? -4.325 -0.102 -12.171 1.00 80.81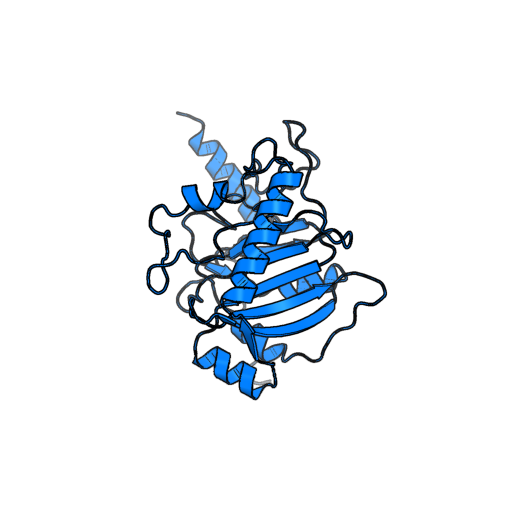 244 PHE A N 1
ATOM 1934 C CA . PHE A 1 244 ? -3.618 -1.354 -12.414 1.00 80.81 244 PHE A CA 1
ATOM 1935 C C . PHE A 1 244 ? -4.278 -2.118 -13.567 1.00 80.81 244 PHE A C 1
ATOM 1937 O O . PHE A 1 244 ? -5.451 -2.467 -13.505 1.00 80.81 244 PHE A O 1
ATOM 1944 N N . ALA A 1 245 ? -3.544 -2.370 -14.646 1.00 76.31 245 ALA A N 1
ATOM 1945 C CA . ALA A 1 245 ? -4.089 -3.039 -15.825 1.00 76.31 245 ALA A CA 1
ATOM 1946 C C . ALA A 1 245 ? -3.010 -3.887 -16.502 1.00 76.31 245 ALA A C 1
ATOM 1948 O O . ALA A 1 245 ? -1.840 -3.518 -16.531 1.00 76.31 245 ALA A O 1
ATOM 1949 N N . GLY A 1 246 ? -3.377 -5.075 -16.991 1.00 69.38 246 GLY A N 1
ATOM 1950 C CA . GLY A 1 246 ? -2.429 -5.974 -17.667 1.00 69.38 246 GLY A CA 1
ATOM 1951 C C . GLY A 1 246 ? -1.253 -6.464 -16.803 1.00 69.38 246 GLY A C 1
ATOM 1952 O O . GLY A 1 246 ? -0.280 -6.991 -17.339 1.00 69.38 246 GLY A O 1
ATOM 1953 N N . GLY A 1 247 ? -1.333 -6.315 -15.475 1.00 74.19 247 GLY A N 1
ATOM 1954 C CA . GLY A 1 247 ? -0.239 -6.615 -14.544 1.00 74.19 247 GLY A CA 1
ATOM 1955 C C . GLY A 1 247 ? 0.693 -5.434 -14.251 1.00 74.19 247 GLY A C 1
ATOM 1956 O O . GLY A 1 247 ? 1.621 -5.594 -13.459 1.00 74.19 247 GLY A O 1
ATOM 1957 N N . ASP A 1 248 ? 0.429 -4.273 -14.850 1.00 75.62 248 ASP A N 1
ATOM 1958 C CA . ASP A 1 248 ? 1.262 -3.081 -14.770 1.00 75.62 248 ASP A CA 1
ATOM 1959 C C . ASP A 1 248 ? 0.546 -1.961 -13.996 1.00 75.62 248 ASP A C 1
ATOM 1961 O O . ASP A 1 248 ? -0.677 -1.800 -14.055 1.00 75.62 248 ASP A O 1
ATOM 1965 N N . TRP A 1 249 ? 1.322 -1.177 -13.246 1.00 78.50 249 TRP A N 1
ATOM 1966 C CA . TRP A 1 249 ? 0.824 -0.004 -12.530 1.00 78.50 249 TRP A CA 1
ATOM 1967 C C . TRP A 1 249 ? 0.741 1.199 -13.449 1.00 78.50 249 TRP A C 1
ATOM 1969 O O . TRP A 1 249 ? 1.595 1.387 -14.313 1.00 78.50 249 TRP A O 1
ATOM 1979 N N . GLY A 1 250 ? -0.236 2.059 -13.200 1.00 72.69 250 GLY A N 1
ATOM 1980 C CA . GLY A 1 250 ? -0.428 3.251 -13.992 1.00 72.69 250 GLY A CA 1
ATOM 1981 C C . GLY A 1 250 ? -1.103 4.400 -13.268 1.00 72.69 250 GLY A C 1
ATOM 1982 O O . GLY A 1 250 ? -1.548 4.273 -12.129 1.00 72.69 250 GLY A O 1
ATOM 1983 N N . VAL A 1 251 ? -1.175 5.536 -13.950 1.00 72.94 251 VAL A N 1
ATOM 1984 C CA . VAL A 1 251 ? -1.845 6.746 -13.480 1.00 72.94 251 VAL A CA 1
ATOM 1985 C C . VAL A 1 251 ? -2.858 7.174 -14.530 1.00 72.94 251 VAL A C 1
ATOM 1987 O O . VAL A 1 251 ? -2.562 7.217 -15.720 1.00 72.94 251 VAL A O 1
ATOM 1990 N N . GLN A 1 252 ? -4.068 7.483 -14.088 1.00 70.25 252 GLN A N 1
ATOM 1991 C CA . GLN A 1 252 ? -5.091 8.111 -14.910 1.00 70.25 252 GLN A CA 1
ATOM 1992 C C . GLN A 1 252 ? -5.259 9.552 -14.444 1.00 70.25 252 GLN A C 1
ATOM 1994 O O . GLN A 1 252 ? -5.476 9.785 -13.257 1.00 70.25 252 GLN A O 1
ATOM 1999 N N . THR A 1 253 ? -5.168 10.518 -15.351 1.00 63.66 253 THR A N 1
ATOM 2000 C CA . THR A 1 253 ? -5.504 11.905 -15.024 1.00 63.66 253 THR A CA 1
ATOM 2001 C C . THR A 1 253 ? -7.007 12.026 -14.808 1.00 63.66 253 THR A C 1
ATOM 2003 O O . THR A 1 253 ? -7.815 11.395 -15.495 1.00 63.66 253 THR A O 1
ATOM 2006 N N . ALA A 1 254 ? -7.405 12.820 -13.821 1.00 58.97 254 ALA A N 1
ATOM 2007 C CA . ALA A 1 254 ? -8.784 13.250 -13.709 1.00 58.97 254 ALA A CA 1
ATOM 2008 C C . ALA A 1 254 ? -9.006 14.318 -14.784 1.00 58.97 254 ALA A C 1
ATOM 2010 O O . ALA A 1 254 ? -8.787 15.504 -14.550 1.00 58.97 254 ALA A O 1
ATOM 2011 N N . ILE A 1 255 ? -9.374 13.901 -15.997 1.00 48.44 255 ILE A N 1
ATOM 2012 C CA . ILE A 1 255 ? -9.864 14.850 -16.996 1.00 48.44 255 ILE A CA 1
ATOM 2013 C C . ILE A 1 255 ? -11.101 15.506 -16.389 1.00 48.44 255 ILE A C 1
ATOM 2015 O O . ILE A 1 255 ? -12.037 14.826 -15.961 1.00 48.44 255 ILE A O 1
ATOM 2019 N N . SER A 1 256 ? -11.088 16.835 -16.328 1.00 40.06 256 SER A N 1
ATOM 2020 C CA . SER A 1 256 ? -12.261 17.651 -16.055 1.00 40.06 256 SER A CA 1
ATOM 2021 C C . SER A 1 256 ? -13.285 17.438 -17.170 1.00 40.06 256 SER A C 1
ATOM 2023 O O . SER A 1 256 ? -13.375 18.215 -18.114 1.00 40.06 256 SER A O 1
ATOM 2025 N N . SER A 1 257 ? -14.048 16.361 -17.086 1.00 31.81 257 SER A N 1
ATOM 2026 C CA . SER A 1 257 ? -15.248 16.173 -17.883 1.00 31.81 257 SER A CA 1
ATOM 2027 C C . SER A 1 257 ? -16.195 15.282 -17.094 1.00 31.81 257 SER A C 1
ATOM 2029 O O . SER A 1 257 ? -16.040 14.064 -17.065 1.00 31.81 257 SER A O 1
ATOM 2031 N N . LEU A 1 258 ? -17.163 15.938 -16.450 1.00 32.28 258 LEU A N 1
ATOM 2032 C CA . LEU A 1 258 ? -18.363 15.342 -15.869 1.00 32.28 258 LEU A CA 1
ATOM 2033 C C . LEU A 1 258 ? -18.104 14.400 -14.686 1.00 32.28 258 LEU A C 1
ATOM 2035 O O . LEU A 1 258 ? -18.257 13.183 -14.756 1.00 32.28 258 LEU A O 1
ATOM 2039 N N . TRP A 1 259 ? -17.871 15.016 -13.526 1.00 33.72 259 TRP A N 1
ATOM 2040 C CA . TRP A 1 259 ? -18.564 14.541 -12.334 1.00 33.72 259 TRP A CA 1
ATOM 2041 C C . TRP A 1 259 ? -20.063 14.645 -12.632 1.00 33.72 259 TRP A C 1
ATOM 2043 O O . TRP A 1 259 ? -20.660 15.705 -12.472 1.00 33.72 259 TRP A O 1
ATOM 2053 N N . ILE A 1 260 ? -20.665 13.559 -13.115 1.00 33.16 260 ILE A N 1
ATOM 2054 C CA . ILE A 1 260 ? -22.087 13.325 -12.878 1.00 33.16 260 ILE A CA 1
ATOM 2055 C C . ILE A 1 260 ? -22.177 13.036 -11.381 1.00 33.16 260 ILE A C 1
ATOM 2057 O O . ILE A 1 260 ? -22.108 11.896 -10.928 1.00 33.16 260 ILE A O 1
ATOM 2061 N N . THR A 1 261 ? -22.211 14.113 -10.604 1.00 31.27 261 THR A N 1
ATOM 2062 C CA . THR A 1 261 ? -23.002 14.154 -9.385 1.00 31.27 261 THR A CA 1
ATOM 2063 C C . THR A 1 261 ? -24.435 13.818 -9.779 1.00 31.27 261 THR A C 1
ATOM 2065 O O . THR A 1 261 ? -24.970 14.429 -10.698 1.00 31.27 261 THR 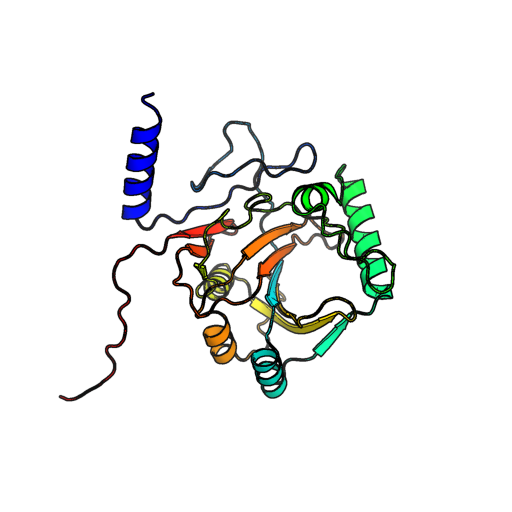A O 1
ATOM 2068 N N . ASP A 1 262 ? -25.013 12.833 -9.103 1.00 31.34 262 ASP A N 1
ATOM 2069 C CA . ASP A 1 262 ? -26.444 12.731 -8.831 1.00 31.34 262 ASP A CA 1
ATOM 2070 C C . ASP A 1 262 ? -27.415 12.886 -10.013 1.00 31.34 262 ASP A C 1
ATOM 2072 O O . ASP A 1 262 ? -27.882 13.970 -10.345 1.00 31.34 262 ASP A O 1
ATOM 2076 N N . LEU A 1 263 ? -27.858 11.744 -10.540 1.00 30.66 263 LEU A N 1
ATOM 2077 C CA . LEU A 1 263 ? -29.231 11.590 -11.030 1.00 30.66 263 LEU A CA 1
ATOM 2078 C C . LEU A 1 263 ? -29.825 10.299 -10.453 1.00 30.66 263 LEU A C 1
ATOM 2080 O O . LEU A 1 263 ? -30.161 9.352 -11.153 1.00 30.66 263 LEU A O 1
ATOM 2084 N N . TRP A 1 264 ? -29.935 10.273 -9.127 1.00 36.09 264 TRP A N 1
ATOM 2085 C CA . TRP A 1 264 ? -31.062 9.641 -8.451 1.00 36.09 264 TRP A CA 1
ATOM 2086 C C . TRP A 1 264 ? -31.664 10.700 -7.527 1.00 36.09 264 TRP A C 1
ATOM 2088 O O . TRP A 1 264 ? -30.974 11.141 -6.617 1.00 36.09 264 TRP A O 1
ATOM 2098 N N . ILE A 1 265 ? -32.907 11.105 -7.838 1.00 32.25 265 ILE A N 1
ATOM 2099 C CA . ILE A 1 265 ? -33.896 11.975 -7.146 1.00 32.25 265 ILE A CA 1
ATOM 2100 C C . ILE A 1 265 ? -34.502 12.886 -8.235 1.00 32.25 265 ILE A C 1
ATOM 2102 O O . ILE A 1 265 ? -33.773 13.637 -8.862 1.00 32.25 265 ILE A O 1
ATOM 2106 N N . THR A 1 266 ? -35.791 12.939 -8.571 1.00 32.66 266 THR A N 1
ATOM 2107 C CA . THR A 1 266 ? -37.049 12.314 -8.124 1.00 32.66 266 THR A CA 1
ATOM 2108 C C . THR A 1 266 ? -38.134 12.734 -9.140 1.00 32.66 266 THR A C 1
ATOM 2110 O O . THR A 1 266 ? -38.009 13.808 -9.722 1.00 32.66 266 THR A O 1
ATOM 2113 N N . LYS A 1 267 ? -39.242 11.974 -9.185 1.00 28.91 267 LYS A N 1
ATOM 2114 C CA . LYS A 1 267 ? -40.587 12.298 -9.721 1.00 28.91 267 LYS A CA 1
ATOM 2115 C C . LYS A 1 267 ? -40.833 12.097 -11.222 1.00 28.91 267 LYS A C 1
ATOM 2117 O O . LYS A 1 267 ? -40.268 12.788 -12.061 1.00 28.91 267 LYS A O 1
ATOM 2122 N N . GLY A 1 268 ? -41.795 11.210 -11.484 1.00 36.16 268 GLY A N 1
ATOM 2123 C CA . GLY A 1 268 ? -42.431 10.908 -12.760 1.00 36.16 268 GLY A CA 1
ATOM 2124 C C . GLY A 1 268 ? -42.931 9.480 -12.736 1.00 36.16 268 GLY A C 1
ATOM 2125 O O . GLY A 1 268 ? -42.396 8.696 -13.540 1.00 36.16 268 GLY A O 1
#

Radius of gyration: 19.55 Å; chains: 1; bounding box: 66×50×51 Å

Secondary structure (DSSP, 8-state):
--HHHHHHHHHHHHHHTT--EE-PPP--SSS-------S--SS-TT-PPPPPPPSEEEEEEE--HHHHHHHHHTTPPEEEE-HHHHHHHHHHHHHHHHHTT--TTHHHHHH-GGG--EETTEE-GGG---EEETTGGGTT-SS---EE-TTHHHHHHHTT-EEEEEEEEEETTS-S-EEEEEEE-STT--PPP--HHHHHHHHSSEES-EEEEEE---TTS--EEEEEE--EETTPPPSEEEEEETTEEEEEE--SS-----------

Sequence (268 aa):
MAMRGYWDEFWRELLREGTQAYACTAGIKGGVARCRNLIPCSAHPDGTPKAPRPDRVLLKVNLSKAWDDRFQKAGIPLLQRTWERAQQLRADHVESAGQLGRNAFAVRTQQSPQRNQTFQGQEVPENADTGCPVFGNEGVTKGVSGQSLSKTSWDLRDAGFRLVAAHRLQRNWKPPVRLVLIFEKGQGARDVQFPWELFRELVATCFKQVDVWANERRPDNLVVHTVNCGARDDKATPAYGLRFAGGDWGVQTAISSLWITDLWITKG

Foldseek 3Di:
DPPPVVVVVVVVVCLVPLDWFFQFFFADDEAWTDDQGRHPDPADPVRGHGFDQFQKEKEKAADDPVLVVVQVVVVAAEDEDDQVNLLVVLVVLCVLQVVVVYDQQVLVCVLDVPQCDDQVNHRRSNRGHQWYWSNISCAPDNPDWAEFALCVVVQLVVVQWAFQGWHWYDYPRDDDIMIITMIGHDDPGDHDDDPVVSVSVVRVFIFRHWIKIWHDQDPVRGTYIYIHTHDTDRPDHHQWYWHHHPSTTTIGGPNPDDPPDDDPDDDD

pLDDT: mean 70.25, std 20.95, range [28.91, 98.0]